Protein AF-0000000080822266 (afdb_homodimer)

Solvent-accessible surface area (backbone atoms only — not comparable to full-atom values): 13599 Å² total; per-residue (Å²): 118,79,36,70,64,74,48,96,72,36,46,72,50,62,41,37,30,44,92,69,36,51,88,72,18,17,71,68,24,26,66,63,83,38,89,89,36,27,21,28,32,40,38,38,41,38,39,35,45,83,50,46,27,35,44,42,33,40,34,42,18,29,39,59,59,18,21,36,49,34,34,37,35,28,31,17,49,83,89,46,70,74,38,84,67,45,75,50,68,53,71,79,34,63,55,79,41,79,40,84,39,70,80,43,75,25,26,32,40,36,41,26,60,30,42,37,65,22,89,72,34,34,29,31,32,29,36,54,44,43,28,17,39,81,50,133,120,80,36,70,64,74,45,94,72,36,45,75,50,64,40,38,30,46,92,69,36,51,89,73,20,17,71,67,24,26,68,63,83,38,90,91,35,27,22,30,32,39,39,37,39,38,38,36,46,84,50,46,25,35,44,42,32,39,32,43,19,29,40,59,60,18,21,36,51,32,34,35,35,29,33,18,48,83,89,47,71,74,37,86,67,45,75,48,68,52,71,80,34,62,54,79,40,78,42,86,40,71,80,46,73,25,25,31,40,36,41,26,59,30,41,38,65,21,89,71,33,34,30,30,31,27,37,55,44,44,28,16,38,81,50,134

Nearest PDB structures (foldseek):
  3ggl-assembly1_A  TM=7.376E-01  e=1.149E-04  Bacteroides thetaiotaomicron
  3f2z-assembly1_A  TM=7.101E-01  e=1.032E-04  Bacteroides fragilis NCTC 9343
  2kd7-assembly1_A  TM=7.177E-01  e=4.878E-04  Bacteroides thetaiotaomicron VPI-5482
  2j1e-assembly1_A  TM=7.940E-01  e=1.033E-03  Clostridium perfringens ATCC 13124
  4a45-assembly1_A  TM=6.435E-01  e=2.184E-04  Clostridium perfringens

Secondary structure (DSSP, 8-state):
--EE---TT-EEEES--GGG-HHHH-GGGGSS--TT--EEE--EEEEEEEEEEEEEEEEEEEBTTB-EEEEEEEEESTTSPPEEEEEE---SSSSEEEEE----EEEEEEEEEEEESSTT--EEEEEEEEEEEE--/--EE---TT-EEEES--GGG-HHHH-GGGGSS--TT--EEE--EEEEEEEEEEEEEEEEEEEBTTB-EEEEEEEEESTTSPPEEEEEE---SSSSEEEEE----EEEEEEEEEEEESSTT--EEEEEEEEEEEE--

Structure (mmCIF, N/CA/C/O backbone):
data_AF-0000000080822266-model_v1
#
loop_
_entity.id
_entity.type
_entity.pdbx_description
1 polymer 'Nuclear receptor 2C2-associated protein isoform X2'
#
loop_
_atom_site.group_PDB
_atom_site.id
_atom_site.type_symbol
_atom_site.label_atom_id
_atom_site.label_alt_id
_atom_site.label_comp_id
_atom_site.label_asym_id
_atom_site.label_entity_id
_atom_site.label_seq_id
_atom_site.pdbx_PDB_ins_code
_atom_site.Cartn_x
_atom_site.Cartn_y
_atom_site.Cartn_z
_atom_site.occupancy
_atom_site.B_iso_or_equiv
_atom_site.auth_seq_id
_atom_site.auth_comp_id
_atom_site.auth_asym_id
_atom_site.auth_atom_id
_atom_site.pdbx_PDB_model_num
ATOM 1 N N . MET A 1 1 ? 0.523 31.484 14.477 1 76.44 1 MET A N 1
ATOM 2 C CA . MET A 1 1 ? 1.719 31.219 13.68 1 76.44 1 MET A CA 1
ATOM 3 C C . MET A 1 1 ? 1.73 29.781 13.172 1 76.44 1 MET A C 1
ATOM 5 O O . MET A 1 1 ? 1.266 28.875 13.859 1 76.44 1 MET A O 1
ATOM 9 N N . THR A 1 2 ? 2.049 29.625 11.867 1 88.81 2 THR A N 1
ATOM 10 C CA . THR A 1 2 ? 2.08 28.297 11.25 1 88.81 2 THR A CA 1
ATOM 11 C C . THR A 1 2 ? 3.182 27.438 11.875 1 88.81 2 THR A C 1
ATOM 13 O O . THR A 1 2 ? 4.332 27.875 11.961 1 88.81 2 THR A O 1
A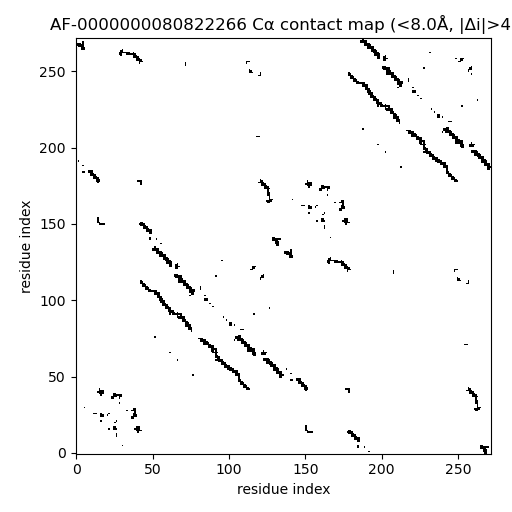TOM 16 N N . HIS A 1 3 ? 2.828 26.438 12.547 1 90.25 3 HIS A N 1
ATOM 17 C CA . HIS A 1 3 ? 3.785 25.516 13.148 1 90.25 3 HIS A CA 1
ATOM 18 C C . HIS A 1 3 ? 3.408 24.062 12.867 1 90.25 3 HIS A C 1
ATOM 20 O O . HIS A 1 3 ? 2.369 23.797 12.258 1 90.25 3 HIS A O 1
ATOM 26 N N . ASN A 1 4 ? 4.355 23.172 13.188 1 94.19 4 ASN A N 1
ATOM 27 C CA . ASN A 1 4 ? 4.062 21.75 13.086 1 94.19 4 ASN A CA 1
ATOM 28 C C . ASN A 1 4 ? 2.949 21.344 14.047 1 94.19 4 ASN A C 1
ATOM 30 O O . ASN A 1 4 ? 3.039 21.578 15.25 1 94.19 4 ASN A O 1
ATOM 34 N N . LEU A 1 5 ? 1.957 20.719 13.539 1 94.19 5 LEU A N 1
ATOM 35 C CA . LEU A 1 5 ? 0.745 20.422 14.297 1 94.19 5 LEU A CA 1
ATOM 36 C C . LEU A 1 5 ? 0.865 19.094 15.023 1 94.19 5 LEU A C 1
ATOM 38 O O . LEU A 1 5 ? 0.092 18.812 15.945 1 94.19 5 LEU A O 1
ATOM 42 N N . VAL A 1 6 ? 1.746 18.219 14.539 1 94.12 6 VAL A N 1
ATOM 43 C CA . VAL A 1 6 ? 1.938 16.953 15.234 1 94.12 6 VAL A CA 1
ATOM 44 C C . VAL A 1 6 ? 2.609 17.188 16.578 1 94.12 6 VAL A C 1
ATOM 46 O O . VAL A 1 6 ? 3.645 17.859 16.656 1 94.12 6 VAL A O 1
ATOM 49 N N . CYS A 1 7 ? 2 16.703 17.609 1 91.75 7 CYS A N 1
ATOM 50 C CA . CYS A 1 7 ? 2.492 16.828 18.984 1 91.75 7 CYS A CA 1
ATOM 51 C C . CYS A 1 7 ? 2.377 15.508 19.719 1 91.75 7 CYS A C 1
ATOM 53 O O . CYS A 1 7 ? 1.843 14.531 19.188 1 91.75 7 CYS A O 1
ATOM 55 N N . PRO A 1 8 ? 2.951 15.414 20.906 1 87.44 8 PRO A N 1
ATOM 56 C CA . PRO A 1 8 ? 2.967 14.141 21.625 1 87.44 8 PRO A CA 1
ATOM 57 C C . PRO A 1 8 ? 1.568 13.562 21.844 1 87.44 8 PRO A C 1
ATOM 59 O O . PRO A 1 8 ? 1.408 12.352 21.984 1 87.44 8 PRO A O 1
ATOM 62 N N . GLN A 1 9 ? 0.461 14.43 21.859 1 91.12 9 GLN A N 1
ATOM 63 C CA . GLN A 1 9 ? -0.904 13.969 22.094 1 91.12 9 GLN A CA 1
ATOM 64 C C . GLN A 1 9 ? -1.579 13.555 20.797 1 91.12 9 GLN A C 1
ATOM 66 O O . GLN A 1 9 ? -2.701 13.039 20.812 1 91.12 9 GLN A O 1
ATOM 71 N N . THR A 1 10 ? -0.878 13.828 19.719 1 94.25 10 THR A N 1
ATOM 72 C CA . THR A 1 10 ? -1.426 13.391 18.438 1 94.25 10 THR A CA 1
ATOM 73 C C . THR A 1 10 ? -1.311 11.875 18.281 1 94.25 10 THR A C 1
ATOM 75 O O . THR A 1 10 ? -0.214 11.32 18.375 1 94.25 10 THR A O 1
ATOM 78 N N . ALA A 1 11 ? -2.445 11.188 18.094 1 94.31 11 ALA A N 1
ATOM 79 C CA . ALA A 1 11 ? -2.416 9.75 17.812 1 94.31 11 ALA A CA 1
ATOM 80 C C . ALA A 1 11 ? -2.094 9.484 16.359 1 94.31 11 ALA A C 1
ATOM 82 O O . ALA A 1 11 ? -2.637 10.141 15.461 1 94.31 11 ALA A O 1
ATOM 83 N N . SER A 1 12 ? -1.15 8.594 16.109 1 94.44 12 SER A N 1
ATOM 84 C CA . SER A 1 12 ? -0.798 8.234 14.734 1 94.44 12 SER A CA 1
ATOM 85 C C . SER A 1 12 ? -0.927 6.73 14.508 1 94.44 12 SER A C 1
ATOM 87 O O . SER A 1 12 ? -0.658 5.934 15.414 1 94.44 12 SER A O 1
ATOM 89 N N . ARG A 1 13 ? -1.418 6.375 13.359 1 92.56 13 ARG A N 1
ATOM 90 C CA . ARG A 1 13 ? -1.482 5 12.875 1 92.56 13 ARG A CA 1
ATOM 91 C C . ARG A 1 13 ? -0.992 4.902 11.438 1 92.56 13 ARG A C 1
ATOM 93 O O . ARG A 1 13 ? -1.029 5.887 10.695 1 92.56 13 ARG A O 1
ATOM 100 N N . VAL A 1 14 ? -0.485 3.729 11.078 1 92.75 14 VAL A N 1
ATOM 101 C CA . VAL A 1 14 ? -0.073 3.504 9.695 1 92.75 14 VAL A CA 1
ATOM 102 C C . VAL A 1 14 ? -0.625 2.168 9.203 1 92.75 14 VAL A C 1
ATOM 104 O O . VAL A 1 14 ? -0.879 1.262 10 1 92.75 14 VAL A O 1
ATOM 107 N N . SER A 1 15 ? -0.779 2.082 7.859 1 88.19 15 SER A N 1
ATOM 108 C CA . SER A 1 15 ? -1.363 0.893 7.25 1 88.19 15 SER A CA 1
ATOM 109 C C . SER A 1 15 ? -0.421 -0.302 7.352 1 88.19 15 SER A C 1
ATOM 111 O O . SER A 1 15 ? -0.868 -1.441 7.492 1 88.19 15 SER A O 1
ATOM 113 N N . SER A 1 16 ? 0.907 -0.072 7.141 1 86.94 16 SER A N 1
ATOM 114 C CA . SER A 1 16 ? 1.886 -1.154 7.125 1 86.94 16 SER A CA 1
ATOM 115 C C . SER A 1 16 ? 3.266 -0.657 7.543 1 86.94 16 SER A C 1
ATOM 117 O O . SER A 1 16 ? 3.52 0.549 7.555 1 86.94 16 SER A O 1
ATOM 119 N N . VAL A 1 17 ? 3.99 -1.581 8 1 89.31 17 VAL A N 1
ATOM 120 C CA . VAL A 1 17 ? 5.402 -1.375 8.305 1 89.31 17 VAL A CA 1
ATOM 121 C C . VAL A 1 17 ? 6.238 -2.479 7.664 1 89.31 17 VAL A C 1
ATOM 123 O O . VAL A 1 17 ? 5.844 -3.648 7.668 1 89.31 17 VAL A O 1
ATOM 126 N N . LEU A 1 18 ? 7.316 -2.033 7.062 1 87.5 18 LEU A N 1
ATOM 127 C CA . LEU A 1 18 ? 8.18 -2.994 6.391 1 87.5 18 LEU A CA 1
ATOM 128 C C . LEU A 1 18 ? 8.492 -4.18 7.301 1 87.5 18 LEU A C 1
ATOM 130 O O . LEU A 1 18 ? 8.953 -3.994 8.43 1 87.5 18 LEU A O 1
ATOM 134 N N . ASN A 1 19 ? 8.188 -5.363 6.73 1 82.31 19 ASN A N 1
ATOM 135 C CA . ASN A 1 19 ? 8.477 -6.621 7.41 1 82.31 19 ASN A CA 1
ATOM 136 C C . ASN A 1 19 ? 7.863 -6.656 8.805 1 82.31 19 ASN A C 1
ATOM 138 O O . ASN A 1 19 ? 8.344 -7.371 9.688 1 82.31 19 ASN A O 1
ATOM 142 N N . ARG A 1 20 ? 6.973 -5.82 9.094 1 82.5 20 ARG A N 1
ATOM 143 C CA . ARG A 1 20 ? 6.34 -5.672 10.398 1 82.5 20 ARG A CA 1
ATOM 144 C C . ARG A 1 20 ? 7.363 -5.301 11.469 1 82.5 20 ARG A C 1
ATOM 146 O O . ARG A 1 20 ? 7.195 -5.637 12.641 1 82.5 20 ARG A O 1
ATOM 153 N N . ASP A 1 21 ? 8.508 -4.773 11.055 1 91.12 21 ASP A N 1
ATOM 154 C CA . ASP A 1 21 ? 9.555 -4.328 11.969 1 91.12 21 ASP A CA 1
ATOM 155 C C . ASP A 1 21 ? 9.281 -2.906 12.453 1 91.12 21 ASP A C 1
ATOM 157 O O . ASP A 1 21 ? 9.938 -1.959 12.008 1 91.12 21 ASP A O 1
ATOM 161 N N . THR A 1 22 ? 8.398 -2.779 13.414 1 91.56 22 THR A N 1
ATOM 162 C CA . THR A 1 22 ? 7.977 -1.487 13.945 1 91.56 22 THR A CA 1
ATOM 163 C C . THR A 1 22 ? 9.148 -0.764 14.602 1 91.56 22 THR A C 1
ATOM 165 O O . THR A 1 22 ? 9.227 0.466 14.562 1 91.56 22 THR A O 1
ATOM 168 N N . ARG A 1 23 ? 10.086 -1.547 15.156 1 92.44 23 ARG A N 1
ATOM 169 C CA . ARG A 1 23 ? 11.227 -0.939 15.836 1 92.44 23 ARG A CA 1
ATOM 170 C C . ARG A 1 23 ? 12.102 -0.164 14.859 1 92.44 23 ARG A C 1
ATOM 172 O O . ARG A 1 23 ? 12.477 0.979 15.125 1 92.44 23 ARG A O 1
ATOM 179 N N . GLN A 1 24 ? 12.359 -0.71 13.68 1 91 24 GLN A N 1
ATOM 180 C CA . GLN A 1 24 ? 13.32 -0.112 12.75 1 91 24 GLN A CA 1
ATOM 181 C C . GLN A 1 24 ? 12.609 0.786 11.734 1 91 24 GLN A C 1
ATOM 183 O O . GLN A 1 24 ? 13.18 1.775 11.273 1 91 24 GLN A O 1
ATOM 188 N N . PHE A 1 25 ? 11.352 0.469 11.438 1 93.06 25 PHE A N 1
ATOM 189 C CA . PHE A 1 25 ? 10.719 1.165 10.328 1 93.06 25 PHE A CA 1
ATOM 190 C C . PHE A 1 25 ? 9.336 1.673 10.727 1 93.06 25 PHE A C 1
ATOM 192 O O . PHE A 1 25 ? 8.477 1.896 9.867 1 93.06 25 PHE A O 1
ATOM 199 N N . GLY A 1 26 ? 9.07 1.866 11.93 1 92.69 26 GLY A N 1
ATOM 200 C CA . GLY A 1 26 ? 7.75 2.189 12.445 1 92.69 26 GLY A CA 1
ATOM 201 C C . GLY A 1 26 ? 7.379 3.648 12.258 1 92.69 26 GLY A C 1
ATOM 202 O O . GLY A 1 26 ? 8.227 4.473 11.906 1 92.69 26 GLY A O 1
ATOM 203 N N . LYS A 1 27 ? 6.141 3.986 12.578 1 91.25 27 LYS A N 1
ATOM 204 C CA . LYS A 1 27 ? 5.531 5.293 12.344 1 91.25 27 LYS A CA 1
ATOM 205 C C . LYS A 1 27 ? 6.195 6.371 13.195 1 91.25 27 LYS A C 1
ATOM 207 O O . LYS A 1 27 ? 6.16 7.555 12.844 1 91.25 27 LYS A O 1
ATOM 212 N N . LYS A 1 28 ? 6.758 5.945 14.312 1 93.38 28 LYS A N 1
ATOM 213 C CA . LYS A 1 28 ? 7.379 6.957 15.164 1 93.38 28 LYS A CA 1
ATOM 214 C C . LYS A 1 28 ? 8.484 7.703 14.414 1 93.38 28 LYS A C 1
ATOM 216 O O . LYS A 1 28 ? 8.758 8.867 14.711 1 93.38 28 LYS A O 1
ATOM 221 N N . HIS A 1 29 ? 9.109 7.07 13.414 1 93.19 29 HIS A N 1
ATOM 222 C CA . HIS A 1 29 ? 10.242 7.637 12.703 1 93.19 29 HIS A CA 1
ATOM 223 C C . HIS A 1 29 ? 9.797 8.703 11.711 1 93.19 29 HIS A C 1
ATOM 225 O O . HIS A 1 29 ? 10.625 9.469 11.203 1 93.19 29 HIS A O 1
ATOM 231 N N . LEU A 1 30 ? 8.484 8.789 11.523 1 92.56 30 LEU A N 1
ATOM 232 C CA . LEU A 1 30 ? 7.93 9.859 10.703 1 92.56 30 LEU A CA 1
ATOM 233 C C . LEU A 1 30 ? 8.109 11.211 11.383 1 92.56 30 LEU A C 1
ATOM 235 O O . LEU A 1 30 ? 8.141 12.25 10.719 1 92.56 30 LEU A O 1
ATOM 239 N N . PHE A 1 31 ? 8.195 11.18 12.703 1 93.44 31 PHE A N 1
ATOM 240 C CA . PHE A 1 31 ? 8.016 12.422 13.438 1 93.44 31 PHE A CA 1
ATOM 241 C C . PHE A 1 31 ? 9.203 12.68 14.359 1 93.44 31 PHE A C 1
ATOM 243 O O . PHE A 1 31 ? 9.188 13.625 15.156 1 93.44 31 PHE A O 1
ATOM 250 N N . ASP A 1 32 ? 10.266 11.906 14.289 1 90.81 32 ASP A N 1
ATOM 251 C CA . ASP A 1 32 ? 11.32 11.977 15.297 1 90.81 32 ASP A CA 1
ATOM 252 C C . ASP A 1 32 ? 12.414 12.961 14.875 1 90.81 32 ASP A C 1
ATOM 254 O O . ASP A 1 32 ? 13.383 13.164 15.609 1 90.81 32 ASP A O 1
ATOM 258 N N . GLN A 1 33 ? 12.289 13.562 13.719 1 86.12 33 GLN A N 1
ATOM 259 C CA . GLN A 1 33 ? 13.188 14.578 13.188 1 86.12 33 GLN A CA 1
ATOM 260 C C . GLN A 1 33 ? 14.602 14.039 13.039 1 86.12 33 GLN A C 1
ATOM 262 O O . GLN A 1 33 ? 15.578 14.781 13.18 1 86.12 33 GLN A O 1
ATOM 267 N N . ARG A 1 34 ? 14.734 12.773 12.938 1 88.31 34 ARG A N 1
ATOM 268 C CA . ARG A 1 34 ? 16.031 12.141 12.719 1 88.31 34 ARG A CA 1
ATOM 269 C C . ARG A 1 34 ? 16.219 11.742 11.258 1 88.31 34 ARG A C 1
ATOM 271 O O . ARG A 1 34 ? 15.305 11.195 10.641 1 88.31 34 ARG A O 1
ATOM 278 N N . GLU A 1 35 ? 17.359 11.977 10.789 1 85.94 35 GLU A N 1
ATOM 279 C CA . GLU A 1 35 ? 17.625 11.758 9.367 1 85.94 35 GLU A CA 1
ATOM 280 C C . GLU A 1 35 ? 17.938 10.289 9.086 1 85.94 35 GLU A C 1
ATOM 282 O O . GLU A 1 35 ? 17.844 9.852 7.938 1 85.94 35 GLU A O 1
ATOM 287 N N . GLU A 1 36 ? 18.281 9.57 10.133 1 88.56 36 GLU A N 1
ATOM 288 C CA . GLU A 1 36 ? 18.766 8.211 9.93 1 88.56 36 GLU A CA 1
ATOM 289 C C . GLU A 1 36 ? 17.656 7.188 10.102 1 88.56 36 GLU A C 1
ATOM 291 O O . GLU A 1 36 ? 17.859 5.988 9.922 1 88.56 36 GLU A O 1
ATOM 296 N N . THR A 1 37 ? 16.484 7.641 10.523 1 91.12 37 THR A N 1
ATOM 297 C CA . THR A 1 37 ? 15.352 6.742 10.711 1 91.12 37 THR A CA 1
ATOM 298 C C . THR A 1 37 ? 14.258 7.031 9.68 1 91.12 37 THR A C 1
ATOM 300 O O . THR A 1 37 ? 14.242 8.102 9.062 1 91.12 37 THR A O 1
ATOM 303 N N . CYS A 1 38 ? 13.477 6.07 9.438 1 94.06 38 CYS A N 1
ATOM 304 C CA . CYS A 1 38 ? 12.43 6.234 8.438 1 94.06 38 CYS A CA 1
ATOM 305 C C . CYS A 1 38 ? 11.25 5.309 8.719 1 94.06 38 CYS A C 1
ATOM 307 O O . CYS A 1 38 ? 11.398 4.309 9.422 1 94.06 38 CYS A O 1
ATOM 309 N N . TRP A 1 39 ? 10.086 5.73 8.25 1 95 39 TRP A N 1
ATOM 310 C CA . TRP A 1 39 ? 8.984 4.797 8.062 1 95 39 TRP A CA 1
ATOM 311 C C . TRP A 1 39 ? 9 4.207 6.656 1 95 39 TRP A C 1
ATOM 313 O O . TRP A 1 39 ? 9.188 4.93 5.676 1 95 39 TRP A O 1
ATOM 323 N N . THR A 1 40 ? 8.906 2.885 6.543 1 89 40 THR A N 1
ATOM 324 C CA . THR A 1 40 ? 8.836 2.199 5.258 1 89 40 THR A CA 1
ATOM 325 C C . THR A 1 40 ? 7.547 1.381 5.152 1 89 40 THR A C 1
ATOM 327 O O . THR A 1 40 ? 7.168 0.688 6.098 1 89 40 THR A O 1
ATOM 330 N N . SER A 1 41 ? 6.793 1.646 3.973 1 87.56 41 SER A N 1
ATOM 331 C CA . SER A 1 41 ? 5.547 0.935 3.711 1 87.56 41 SER A CA 1
ATOM 332 C C . SER A 1 41 ? 5.562 0.282 2.332 1 87.56 41 SER A C 1
ATOM 334 O O . SER A 1 41 ? 6.32 0.699 1.451 1 87.56 41 SER A O 1
ATOM 336 N N . ASP A 1 42 ? 4.766 -0.775 2.209 1 84.19 42 ASP A N 1
ATOM 337 C CA . ASP A 1 42 ? 4.574 -1.489 0.951 1 84.19 42 ASP A CA 1
ATOM 338 C C . ASP A 1 42 ? 3.213 -2.182 0.912 1 84.19 42 ASP A C 1
ATOM 340 O O . ASP A 1 42 ? 2.475 -2.166 1.899 1 84.19 42 ASP A O 1
ATOM 344 N N . GLN A 1 43 ? 2.732 -2.512 -0.266 1 84.5 43 GLN A N 1
ATOM 345 C CA . GLN A 1 43 ? 1.467 -3.209 -0.466 1 84.5 43 GLN A CA 1
ATOM 346 C C . GLN A 1 43 ? 1.646 -4.43 -1.365 1 84.5 43 GLN A C 1
ATOM 348 O O . GLN A 1 43 ? 1.816 -4.293 -2.578 1 84.5 43 GLN A O 1
ATOM 353 N N . TRP A 1 44 ? 1.771 -5.633 -0.759 1 91.31 44 TRP A N 1
ATOM 354 C CA . TRP A 1 44 ? 2.111 -6.816 -1.539 1 91.31 44 TRP A CA 1
ATOM 355 C C . TRP A 1 44 ? 1.509 -8.07 -0.916 1 91.31 44 TRP A C 1
ATOM 357 O O . TRP A 1 44 ? 1.048 -8.047 0.228 1 91.31 44 TRP A O 1
ATOM 367 N N . VAL A 1 45 ? 1.412 -9.125 -1.744 1 93.88 45 VAL A N 1
ATOM 368 C CA . VAL A 1 45 ? 1.186 -10.508 -1.343 1 93.88 45 VAL A CA 1
ATOM 369 C C . VAL A 1 45 ? 2.436 -11.344 -1.622 1 93.88 45 VAL A C 1
ATOM 371 O O . VAL A 1 45 ? 2.994 -11.289 -2.721 1 93.88 45 VAL A O 1
ATOM 374 N N . LEU A 1 46 ? 2.93 -12.094 -0.619 1 94.94 46 LEU A N 1
ATOM 375 C CA . LEU A 1 46 ? 4.062 -12.992 -0.797 1 94.94 46 LEU A CA 1
ATOM 376 C C . LEU A 1 46 ? 3.633 -14.445 -0.641 1 94.94 46 LEU A C 1
ATOM 378 O O . LEU A 1 46 ? 2.906 -14.789 0.296 1 94.94 46 LEU A O 1
ATOM 382 N N . LEU A 1 47 ? 3.998 -15.25 -1.598 1 95.62 47 LEU A N 1
ATOM 383 C CA . LEU A 1 47 ? 3.734 -16.688 -1.574 1 95.62 47 LEU A CA 1
ATOM 384 C C . LEU A 1 47 ? 5.035 -17.484 -1.596 1 95.62 47 LEU A C 1
ATOM 386 O O . LEU A 1 47 ? 5.953 -17.156 -2.354 1 95.62 47 LEU A O 1
ATOM 390 N N . GLU A 1 48 ? 5.164 -18.406 -0.732 1 96.12 48 GLU A N 1
ATOM 391 C CA . GLU A 1 48 ? 6.254 -19.391 -0.741 1 96.12 48 GLU A CA 1
ATOM 392 C C . GLU A 1 48 ? 5.723 -20.797 -0.96 1 96.12 48 GLU A C 1
ATOM 394 O O . GLU A 1 48 ? 5.094 -21.375 -0.072 1 96.12 48 GLU A O 1
ATOM 399 N N . PHE A 1 49 ? 6.02 -21.312 -2.119 1 95.75 49 PHE A N 1
ATOM 400 C CA . PHE A 1 49 ? 5.559 -22.656 -2.465 1 95.75 49 PHE A CA 1
ATOM 401 C C . PHE A 1 49 ? 6.453 -23.719 -1.834 1 95.75 49 PHE A C 1
ATOM 403 O O . PHE A 1 49 ? 7.652 -23.484 -1.648 1 95.75 49 PHE A O 1
ATOM 410 N N . PRO A 1 50 ? 5.883 -24.859 -1.468 1 94.38 50 PRO A N 1
ATOM 411 C CA . PRO A 1 50 ? 6.691 -25.906 -0.827 1 94.38 50 PRO A CA 1
ATOM 412 C C . PRO A 1 50 ? 7.684 -26.562 -1.789 1 94.38 50 PRO A C 1
ATOM 414 O O . PRO A 1 50 ? 8.562 -27.312 -1.359 1 94.38 50 PRO A O 1
ATOM 417 N N . GLN A 1 51 ? 7.551 -26.328 -3.145 1 94.44 51 GLN A N 1
ATOM 418 C CA . GLN A 1 51 ? 8.453 -26.797 -4.191 1 94.44 51 GLN A CA 1
ATOM 419 C C . 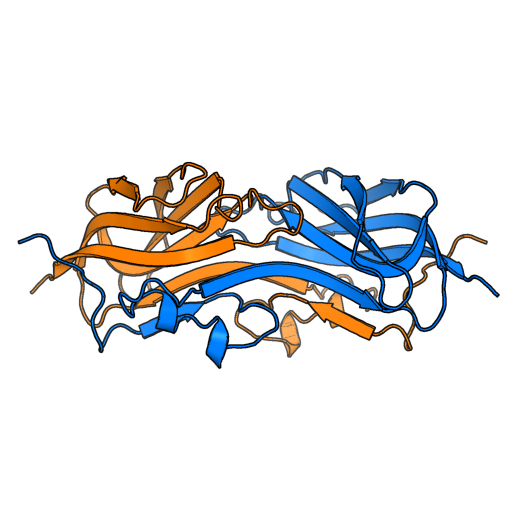GLN A 1 51 ? 8.531 -25.797 -5.336 1 94.44 51 GLN A C 1
ATOM 421 O O . GLN A 1 51 ? 7.723 -24.859 -5.41 1 94.44 51 GLN A O 1
ATOM 426 N N . ARG A 1 52 ? 9.516 -26.031 -6.168 1 96.06 52 ARG A N 1
ATOM 427 C CA . ARG A 1 52 ? 9.609 -25.203 -7.359 1 96.06 52 ARG A CA 1
ATOM 428 C C . ARG A 1 52 ? 8.398 -25.406 -8.266 1 96.06 52 ARG A C 1
ATOM 430 O O . ARG A 1 52 ? 7.922 -26.531 -8.422 1 96.06 52 ARG A O 1
ATOM 437 N N . VAL A 1 53 ? 7.941 -24.344 -8.852 1 96.94 53 VAL A N 1
ATOM 438 C CA . VAL A 1 53 ? 6.801 -24.391 -9.766 1 96.94 53 VAL A CA 1
ATOM 439 C C . VAL A 1 53 ? 7.129 -23.609 -11.039 1 96.94 53 VAL A C 1
ATOM 441 O O . VAL A 1 53 ? 8.047 -22.781 -11.055 1 96.94 53 VAL A O 1
ATOM 444 N N . ARG A 1 54 ? 6.453 -23.906 -12.031 1 97.25 54 ARG A N 1
ATOM 445 C CA . ARG A 1 54 ? 6.5 -23.156 -13.273 1 97.25 54 ARG A CA 1
ATOM 446 C C . ARG A 1 54 ? 5.191 -22.406 -13.516 1 97.25 54 ARG A C 1
ATOM 448 O O . ARG A 1 54 ? 4.133 -23.016 -13.641 1 97.25 54 ARG A O 1
ATOM 455 N N . LEU A 1 55 ? 5.27 -21.109 -13.594 1 96.69 55 LEU A N 1
ATOM 456 C CA . LEU A 1 55 ? 4.094 -20.25 -13.688 1 96.69 55 LEU A CA 1
ATOM 457 C C . LEU A 1 55 ? 3.506 -20.266 -15.094 1 96.69 55 LEU A C 1
ATOM 459 O O . LEU A 1 55 ? 4.238 -20.391 -16.078 1 96.69 55 LEU A O 1
ATOM 463 N N . SER A 1 56 ? 2.191 -20.094 -15.164 1 96.12 56 SER A N 1
ATOM 464 C CA . SER A 1 56 ? 1.504 -19.938 -16.438 1 96.12 56 SER A CA 1
ATOM 465 C C . SER A 1 56 ? 0.695 -18.656 -16.484 1 96.12 56 SER A C 1
ATOM 467 O O . SER A 1 56 ? 0.813 -17.875 -17.438 1 96.12 56 SER A O 1
ATOM 469 N N . CYS A 1 57 ? -0.169 -18.469 -15.531 1 95.88 57 CYS A N 1
ATOM 470 C CA . CYS A 1 57 ? -0.952 -17.234 -15.484 1 95.88 57 CYS A CA 1
ATOM 471 C C . CYS A 1 57 ? -1.385 -16.922 -14.055 1 95.88 57 CYS A C 1
ATOM 473 O O . CYS A 1 57 ? -1.263 -17.766 -13.164 1 95.88 57 CYS A O 1
ATOM 475 N N . LEU A 1 58 ? -1.807 -15.656 -13.875 1 96.56 58 LEU A N 1
ATOM 476 C CA . LEU A 1 58 ? -2.367 -15.133 -12.633 1 96.56 58 LEU A CA 1
ATOM 477 C C . LEU A 1 58 ? -3.842 -14.789 -12.805 1 96.56 58 LEU A C 1
ATOM 479 O O . LEU A 1 58 ? -4.23 -14.195 -13.812 1 96.56 58 LEU A O 1
ATOM 483 N N . GLN A 1 59 ? -4.609 -15.172 -11.836 1 96.12 59 GLN A N 1
ATOM 484 C CA . GLN A 1 59 ? -6.012 -14.773 -11.852 1 96.12 59 GLN A CA 1
ATOM 485 C C . GLN A 1 59 ? -6.359 -13.953 -10.609 1 96.12 59 GLN A C 1
ATOM 487 O O . GLN A 1 59 ? -6.027 -14.352 -9.484 1 96.12 59 GLN A O 1
ATOM 492 N N . LEU A 1 60 ? -7.016 -12.844 -10.828 1 96.31 60 LEU A N 1
ATOM 493 C CA . LEU A 1 60 ? -7.406 -11.945 -9.75 1 96.31 60 LEU A CA 1
ATOM 494 C C . LEU A 1 60 ? -8.844 -11.461 -9.945 1 96.31 60 LEU A C 1
ATOM 496 O O . LEU A 1 60 ? -9.25 -11.156 -11.062 1 96.31 60 LEU A O 1
ATOM 500 N N . GLN A 1 61 ? -9.547 -11.445 -8.883 1 96.31 61 GLN A N 1
ATOM 501 C CA . GLN A 1 61 ? -10.859 -10.797 -8.852 1 96.31 61 GLN A CA 1
ATOM 502 C C . GLN A 1 61 ? -10.898 -9.688 -7.809 1 96.31 61 GLN A C 1
ATOM 504 O O . GLN A 1 61 ? -10.727 -9.938 -6.613 1 96.31 61 GLN A O 1
ATOM 509 N N . PHE A 1 62 ? -11.141 -8.484 -8.312 1 96.38 62 PHE A N 1
ATOM 510 C CA . PHE A 1 62 ? -11.258 -7.32 -7.445 1 96.38 62 PHE A CA 1
ATOM 511 C C . PHE A 1 62 ? -12.727 -6.961 -7.219 1 96.38 62 PHE A C 1
ATOM 513 O O . PHE A 1 62 ? -13.609 -7.508 -7.875 1 96.38 62 PHE A O 1
ATOM 520 N N . GLN A 1 63 ? -12.945 -6.18 -6.156 1 94.62 63 GLN A N 1
ATOM 521 C CA . GLN A 1 63 ? -14.195 -5.43 -6.098 1 94.62 63 GLN A CA 1
ATOM 522 C C . GLN A 1 63 ? -14.156 -4.219 -7.031 1 94.62 63 GLN A C 1
ATOM 524 O O . GLN A 1 63 ? -13.172 -3.469 -7.043 1 94.62 63 GLN A O 1
ATOM 529 N N . GLY A 1 64 ? -15.242 -4.074 -7.797 1 95.12 64 GLY A N 1
ATOM 530 C CA . GLY A 1 64 ? -15.312 -2.883 -8.625 1 95.12 64 GLY A CA 1
ATOM 531 C C . GLY A 1 64 ? -15.102 -1.599 -7.848 1 95.12 64 GLY A C 1
ATOM 532 O O . GLY A 1 64 ? -15.68 -1.422 -6.77 1 95.12 64 GLY A O 1
ATOM 533 N N . GLY A 1 65 ? -14.25 -0.706 -8.438 1 95.06 65 GLY A N 1
ATOM 534 C CA . GLY A 1 65 ? -13.945 0.551 -7.77 1 95.06 65 GLY A CA 1
ATOM 535 C C . GLY A 1 65 ? -12.844 0.429 -6.734 1 95.06 65 GLY A C 1
ATOM 536 O O . GLY A 1 65 ? -12.359 1.436 -6.215 1 95.06 65 GLY A O 1
ATOM 537 N N . PHE A 1 66 ? -12.438 -0.791 -6.406 1 95.12 66 PHE A N 1
ATOM 538 C CA . PHE A 1 66 ? -11.398 -1.046 -5.414 1 95.12 66 PHE A CA 1
ATOM 539 C C . PHE A 1 66 ? -10.328 -1.974 -5.977 1 95.12 66 PHE A C 1
ATOM 541 O O . PHE A 1 66 ? -9.945 -2.947 -5.328 1 95.12 66 PHE A O 1
ATOM 548 N N . CYS A 1 67 ? -9.852 -1.681 -7.152 1 94.44 67 CYS A N 1
ATOM 549 C CA . CYS A 1 67 ? -8.844 -2.486 -7.832 1 94.44 67 CYS A CA 1
ATOM 550 C C . CYS A 1 67 ? -7.504 -1.755 -7.891 1 94.44 67 CYS A C 1
ATOM 552 O O . CYS A 1 67 ? -7.426 -0.574 -7.547 1 94.44 67 CYS A O 1
ATOM 554 N N . SER A 1 68 ? -6.457 -2.494 -8.133 1 94.38 68 SER A N 1
ATOM 555 C CA . SER A 1 68 ? -5.188 -1.888 -8.516 1 94.38 68 SER A CA 1
ATOM 556 C C . SER A 1 68 ? -5.098 -1.687 -10.023 1 94.38 68 SER A C 1
ATOM 558 O O . SER A 1 68 ? -5.547 -2.535 -10.797 1 94.38 68 SER A O 1
ATOM 560 N N . ARG A 1 69 ? -4.613 -0.558 -10.414 1 93.94 69 ARG A N 1
ATOM 561 C CA . ARG A 1 69 ? -4.492 -0.296 -11.844 1 93.94 69 ARG A CA 1
ATOM 562 C C . ARG A 1 69 ? -3.215 -0.915 -12.406 1 93.94 69 ARG A C 1
ATOM 564 O O . ARG A 1 69 ? -3.08 -1.073 -13.617 1 93.94 69 ARG A O 1
ATOM 571 N N . ARG A 1 70 ? -2.303 -1.22 -11.586 1 94.88 70 ARG A N 1
ATOM 572 C CA . ARG A 1 70 ? -1.065 -1.878 -11.984 1 94.88 70 ARG A CA 1
ATOM 573 C C . ARG A 1 70 ? -0.636 -2.918 -10.961 1 94.88 70 ARG A C 1
ATOM 575 O O . ARG A 1 70 ? -0.726 -2.68 -9.75 1 94.88 70 ARG A O 1
ATOM 582 N N . GLY A 1 71 ? -0.23 -4.008 -11.438 1 95.62 71 GLY A N 1
ATOM 583 C CA . GLY A 1 71 ? 0.41 -5.031 -10.625 1 95.62 71 GLY A CA 1
ATOM 584 C C . GLY A 1 71 ? 1.778 -5.434 -11.141 1 95.62 71 GLY A C 1
ATOM 585 O O . GLY A 1 71 ? 2.043 -5.352 -12.344 1 95.62 71 GLY A O 1
ATOM 586 N N . ARG A 1 72 ? 2.643 -5.781 -10.234 1 96.38 72 ARG A N 1
ATOM 587 C CA . ARG A 1 72 ? 3.969 -6.289 -10.57 1 96.38 72 ARG A CA 1
ATOM 588 C C . ARG A 1 72 ? 4.219 -7.648 -9.922 1 96.38 72 ARG A C 1
ATOM 590 O O . ARG A 1 72 ? 3.854 -7.863 -8.766 1 96.38 72 ARG A O 1
ATOM 597 N N . LEU A 1 73 ? 4.754 -8.539 -10.742 1 97.06 73 LEU A N 1
ATOM 598 C CA . LEU A 1 73 ? 5.059 -9.891 -10.273 1 97.06 73 LEU A CA 1
ATOM 599 C C . LEU A 1 73 ? 6.566 -10.117 -10.219 1 97.06 73 LEU A C 1
ATOM 601 O O . LEU A 1 73 ? 7.273 -9.852 -11.195 1 97.06 73 LEU A O 1
ATOM 605 N N . HIS A 1 74 ? 7.004 -10.438 -9.055 1 97.06 74 HIS A N 1
ATOM 606 C CA . HIS A 1 74 ? 8.398 -10.812 -8.852 1 97.06 74 HIS A CA 1
ATOM 607 C C . HIS A 1 74 ? 8.523 -12.242 -8.336 1 97.06 74 HIS A C 1
ATOM 609 O O . HIS A 1 74 ? 7.625 -12.734 -7.652 1 97.06 74 HIS A O 1
ATOM 615 N N . GLY A 1 75 ? 9.617 -12.906 -8.758 1 97.44 75 GLY A N 1
ATOM 616 C CA . GLY A 1 75 ? 9.844 -14.281 -8.328 1 97.44 75 GLY A CA 1
ATOM 617 C C . GLY A 1 75 ? 11.305 -14.594 -8.07 1 97.44 75 GLY A C 1
ATOM 618 O O . GLY A 1 75 ? 12.188 -13.852 -8.5 1 97.44 75 GLY A O 1
ATOM 619 N N . ALA A 1 76 ? 11.508 -15.633 -7.301 1 96.75 76 ALA A N 1
ATOM 620 C CA . ALA A 1 76 ? 12.859 -16.078 -6.988 1 96.75 76 ALA A CA 1
ATOM 621 C C . ALA A 1 76 ? 12.906 -17.578 -6.707 1 96.75 76 ALA A C 1
ATOM 623 O O . ALA A 1 76 ? 11.859 -18.203 -6.492 1 96.75 76 ALA A O 1
ATOM 624 N N . GLN A 1 77 ? 14.078 -18.047 -6.781 1 95.06 77 GLN A N 1
ATOM 625 C CA . GLN A 1 77 ? 14.359 -19.422 -6.355 1 95.06 77 GLN A CA 1
ATOM 626 C C . GLN A 1 77 ? 15.227 -19.438 -5.098 1 95.06 77 GLN A C 1
ATOM 628 O O . GLN A 1 77 ? 16.266 -18.781 -5.039 1 95.06 77 GLN A O 1
ATOM 633 N N . GLY A 1 78 ? 14.805 -20.156 -4.188 1 91.62 78 GLY A N 1
ATOM 634 C CA . GLY A 1 78 ? 15.578 -20.281 -2.965 1 91.62 78 GLY A CA 1
ATOM 635 C C . GLY A 1 78 ? 15.883 -18.953 -2.309 1 91.62 78 GLY A C 1
ATOM 636 O O . GLY A 1 78 ? 14.977 -18.156 -2.059 1 91.62 78 GLY A O 1
ATOM 637 N N . SER A 1 79 ? 17.156 -18.719 -2.092 1 90.44 79 SER A N 1
ATOM 638 C CA . SER A 1 79 ? 17.578 -17.531 -1.357 1 90.44 79 SER A CA 1
ATOM 639 C C . SER A 1 79 ? 17.953 -16.406 -2.307 1 90.44 79 SER A C 1
ATOM 641 O O . SER A 1 79 ? 18.453 -15.359 -1.873 1 90.44 79 SER A O 1
ATOM 643 N N . GLU A 1 80 ? 17.656 -16.625 -3.576 1 93.81 80 GLU A N 1
ATOM 644 C CA . GLU A 1 80 ? 17.969 -15.594 -4.551 1 93.81 80 GLU A CA 1
ATOM 645 C C . GLU A 1 80 ? 17.094 -14.359 -4.344 1 93.81 80 GLU A C 1
ATOM 647 O O . GLU A 1 80 ? 15.984 -14.469 -3.812 1 93.81 80 GLU A O 1
ATOM 652 N N . PRO A 1 81 ? 17.625 -13.258 -4.727 1 93.62 81 PRO A N 1
ATOM 653 C CA . PRO A 1 81 ? 16.781 -12.07 -4.656 1 93.62 81 PRO A CA 1
ATOM 654 C C . PRO A 1 81 ? 15.602 -12.133 -5.629 1 93.62 81 PRO A C 1
ATOM 656 O O . PRO A 1 81 ? 15.695 -12.758 -6.688 1 93.62 81 PRO A O 1
ATOM 659 N N . LEU A 1 82 ? 14.508 -11.555 -5.227 1 94.81 82 LEU A N 1
ATOM 660 C CA . LEU A 1 82 ? 13.352 -11.445 -6.113 1 94.81 82 LEU A CA 1
ATOM 661 C C . LEU A 1 82 ? 13.711 -10.688 -7.387 1 94.81 82 LEU A C 1
ATOM 663 O O . LEU A 1 82 ? 14.406 -9.664 -7.328 1 94.81 82 LEU A O 1
ATOM 667 N N . ALA A 1 83 ? 13.328 -11.281 -8.5 1 95.88 83 ALA A N 1
ATOM 668 C CA . ALA A 1 83 ? 13.531 -10.633 -9.797 1 95.88 83 ALA A CA 1
ATOM 669 C C . ALA A 1 83 ? 12.195 -10.414 -10.508 1 95.88 83 ALA A C 1
ATOM 671 O O . ALA A 1 83 ? 11.25 -11.18 -10.312 1 95.88 83 ALA A O 1
ATOM 672 N N . GLY A 1 84 ? 12.188 -9.391 -11.359 1 96.19 84 GLY A N 1
ATOM 673 C CA . GLY A 1 84 ? 10.969 -9.078 -12.086 1 96.19 84 GLY A CA 1
ATOM 674 C C . GLY A 1 84 ? 10.562 -10.164 -13.07 1 96.19 84 GLY A C 1
ATOM 675 O O . GLY A 1 84 ? 11.406 -10.703 -13.789 1 96.19 84 GLY A O 1
ATOM 676 N N . ILE A 1 85 ? 9.281 -10.469 -13.047 1 97.06 85 ILE A N 1
ATOM 677 C CA . ILE A 1 85 ? 8.766 -11.453 -13.992 1 97.06 85 ILE A CA 1
ATOM 678 C C . ILE A 1 85 ? 7.855 -10.766 -15.008 1 97.06 85 ILE A C 1
ATOM 680 O O . ILE A 1 85 ? 8.023 -10.945 -16.219 1 97.06 85 ILE A O 1
ATOM 684 N N . ALA A 1 86 ? 6.863 -10.008 -14.477 1 96.69 86 ALA A N 1
ATOM 685 C CA . ALA A 1 86 ? 5.902 -9.383 -15.375 1 96.69 86 ALA A CA 1
ATOM 686 C C . ALA A 1 86 ? 5.152 -8.25 -14.68 1 96.69 86 ALA A C 1
ATOM 688 O O . ALA A 1 86 ? 4.953 -8.289 -13.461 1 96.69 86 ALA A O 1
ATOM 689 N N . ASP A 1 87 ? 4.773 -7.23 -15.453 1 96.31 87 ASP A N 1
ATOM 690 C CA . ASP A 1 87 ? 3.764 -6.262 -15.039 1 96.31 87 ASP A CA 1
ATOM 691 C C . ASP A 1 87 ? 2.4 -6.602 -15.633 1 96.31 87 ASP A C 1
ATOM 693 O O . ASP A 1 87 ? 2.316 -7.215 -16.703 1 96.31 87 ASP A O 1
ATOM 697 N N . PHE A 1 88 ? 1.367 -6.301 -14.969 1 97.12 88 PHE A N 1
ATOM 698 C CA . PHE A 1 88 ? 0.026 -6.5 -15.508 1 97.12 88 PHE A CA 1
ATOM 699 C C . PHE A 1 88 ? -0.89 -5.344 -15.117 1 97.12 88 PHE A C 1
ATOM 701 O O . PHE A 1 88 ? -0.586 -4.59 -14.188 1 97.12 88 PHE A O 1
ATOM 708 N N . TYR A 1 89 ? -2.016 -5.199 -15.797 1 97.69 89 TYR A N 1
ATOM 709 C CA . TYR A 1 89 ? -2.871 -4.023 -15.672 1 97.69 89 TYR A CA 1
ATOM 710 C C . TYR A 1 89 ? -4.336 -4.426 -15.57 1 97.69 89 TYR A C 1
ATOM 712 O O . TYR A 1 89 ? -5.027 -4.539 -16.594 1 97.69 89 TYR A O 1
ATOM 720 N N . PRO A 1 90 ? -4.805 -4.582 -14.344 1 96.31 90 PRO A N 1
ATOM 721 C CA . PRO A 1 90 ? -6.199 -4.988 -14.133 1 96.31 90 PRO A CA 1
ATOM 722 C C . PRO A 1 90 ? -7.195 -3.922 -14.578 1 96.31 90 PRO A C 1
ATOM 724 O O . PRO A 1 90 ? -6.914 -2.725 -14.477 1 96.31 90 PRO A O 1
ATOM 727 N N . GLU A 1 91 ? -8.305 -4.395 -15.055 1 96.44 91 GLU A N 1
ATOM 728 C CA . GLU A 1 91 ? -9.453 -3.525 -15.289 1 96.44 91 GLU A CA 1
ATOM 729 C C . GLU A 1 91 ? -10.258 -3.311 -14.016 1 96.44 91 GLU A C 1
ATOM 731 O O . GLU A 1 91 ? -10.312 -4.188 -13.148 1 96.44 91 GLU A O 1
ATOM 736 N N . ASP A 1 92 ? -10.812 -2.168 -14.016 1 96 92 ASP A N 1
ATOM 737 C CA . ASP A 1 92 ? -11.68 -1.898 -12.867 1 96 92 ASP A CA 1
ATOM 738 C C . ASP A 1 92 ? -13.031 -2.584 -13.031 1 96 92 ASP A C 1
ATOM 740 O O . ASP A 1 92 ? -13.938 -2.043 -13.672 1 96 92 ASP A O 1
ATOM 744 N N . GLY A 1 93 ? -13.18 -3.662 -12.461 1 93.44 93 GLY A N 1
ATOM 745 C CA . GLY A 1 93 ? -14.391 -4.469 -12.523 1 93.44 93 GLY A CA 1
ATOM 746 C C . GLY A 1 93 ? -14.406 -5.602 -11.516 1 93.44 93 GLY A C 1
ATOM 747 O O . GLY A 1 93 ? -13.445 -5.785 -10.766 1 93.44 93 GLY A O 1
ATOM 748 N N . ASN A 1 94 ? -15.469 -6.316 -11.492 1 94.62 94 ASN A N 1
ATOM 749 C CA . ASN A 1 94 ? -15.664 -7.363 -10.492 1 94.62 94 ASN A CA 1
ATOM 750 C C . ASN A 1 94 ? -15.539 -8.75 -11.109 1 94.62 94 ASN A C 1
ATOM 752 O O . ASN A 1 94 ? -15.938 -9.75 -10.5 1 94.62 94 ASN A O 1
ATOM 756 N N . SER A 1 95 ? -15.062 -8.844 -12.328 1 95.5 95 SER A N 1
ATOM 757 C CA . SER A 1 95 ? -14.883 -10.141 -12.977 1 95.5 95 SER A CA 1
ATOM 758 C C . SER A 1 95 ? -13.531 -10.75 -12.609 1 95.5 95 SER A C 1
ATOM 760 O O . SER A 1 95 ? -12.578 -10.031 -12.305 1 95.5 95 SER A O 1
ATOM 762 N N . LEU A 1 96 ? -13.594 -12.047 -12.609 1 96.12 96 LEU A N 1
ATOM 763 C CA . LEU A 1 96 ? -12.312 -12.734 -12.516 1 96.12 96 LEU A CA 1
ATOM 764 C C . LEU A 1 96 ? -11.453 -12.461 -13.75 1 96.12 96 LEU A C 1
ATOM 766 O O . LEU A 1 96 ? -11.883 -12.727 -14.875 1 96.12 96 LEU A O 1
ATOM 770 N N . GLN A 1 97 ? -10.32 -11.883 -13.594 1 97.56 97 GLN A N 1
ATOM 771 C CA . GLN A 1 97 ? -9.414 -11.539 -14.688 1 97.56 97 GLN A CA 1
ATOM 772 C C . GLN A 1 97 ? -8.211 -12.477 -14.719 1 97.56 97 GLN A C 1
ATOM 774 O O . GLN A 1 97 ? -7.695 -12.867 -13.672 1 97.56 97 GLN A O 1
ATOM 779 N N . THR A 1 98 ? -7.781 -12.781 -15.906 1 97.44 98 THR A N 1
ATOM 780 C CA . THR A 1 98 ? -6.629 -13.664 -16.094 1 97.44 98 THR A CA 1
ATOM 781 C C . THR A 1 98 ? -5.484 -12.914 -16.766 1 97.44 98 THR A C 1
ATOM 783 O O . THR A 1 98 ? -5.688 -12.234 -17.781 1 97.44 98 THR A O 1
ATOM 786 N N . PHE A 1 99 ? -4.301 -13.039 -16.25 1 97.44 99 PHE A N 1
ATOM 787 C CA . PHE A 1 99 ? -3.115 -12.375 -16.781 1 97.44 99 PHE A CA 1
ATOM 788 C C . PHE A 1 99 ? -2.041 -13.398 -17.141 1 97.44 99 PHE A C 1
ATOM 790 O O . PHE A 1 99 ? -1.531 -14.102 -16.266 1 97.44 99 PHE A O 1
ATOM 797 N N . PRO A 1 100 ? -1.699 -13.43 -18.422 1 96.81 100 PRO A N 1
ATOM 798 C CA . PRO A 1 100 ? -0.605 -14.336 -18.781 1 96.81 100 PRO A CA 1
ATOM 799 C C . PRO A 1 100 ? 0.721 -13.945 -18.141 1 96.81 100 PRO A C 1
ATOM 801 O O . PRO A 1 100 ? 1.021 -12.758 -18 1 96.81 100 PRO A O 1
ATOM 804 N N . VAL A 1 101 ? 1.413 -14.922 -17.672 1 96 101 VAL A N 1
ATOM 805 C CA . VAL A 1 101 ? 2.736 -14.734 -17.094 1 96 101 VAL A CA 1
ATOM 806 C C . VAL A 1 101 ? 3.773 -15.516 -17.891 1 96 101 VAL A C 1
ATOM 808 O O . VAL A 1 101 ? 3.572 -16.688 -18.219 1 96 101 VAL A O 1
ATOM 811 N N . PRO A 1 102 ? 4.891 -14.82 -18.312 1 95.94 102 PRO A N 1
ATOM 812 C CA . PRO A 1 102 ? 5.949 -15.594 -18.953 1 95.94 102 PRO A CA 1
ATOM 813 C C . PRO A 1 102 ? 6.422 -16.766 -18.109 1 95.94 102 PRO A C 1
ATOM 815 O O . PRO A 1 102 ? 6.43 -16.688 -16.875 1 95.94 102 PRO A O 1
ATOM 818 N N . PRO A 1 103 ? 6.758 -17.781 -18.828 1 92.69 103 PRO A N 1
ATOM 819 C CA . PRO A 1 103 ? 7.23 -18.938 -18.062 1 92.69 103 PRO A CA 1
ATOM 820 C C . PRO A 1 103 ? 8.414 -18.594 -17.156 1 92.69 103 PRO A C 1
ATOM 822 O O . PRO A 1 103 ? 9.375 -17.953 -17.609 1 92.69 103 PRO A O 1
ATOM 825 N N . ALA A 1 104 ? 8.312 -18.844 -15.93 1 95.88 104 ALA A N 1
ATOM 826 C CA . ALA A 1 104 ? 9.328 -18.641 -14.898 1 95.88 104 ALA A CA 1
ATOM 827 C C . ALA A 1 104 ? 9.258 -19.734 -13.836 1 95.88 104 ALA A C 1
ATOM 829 O O . ALA A 1 104 ? 8.172 -20.141 -13.43 1 95.88 104 ALA A O 1
ATOM 830 N N . GLU A 1 105 ? 10.406 -20.203 -13.508 1 96.81 105 GLU A N 1
ATOM 831 C CA . GLU A 1 105 ? 10.469 -21.188 -12.422 1 96.81 105 GLU A CA 1
ATOM 832 C C . GLU A 1 105 ? 10.828 -20.516 -11.102 1 96.81 105 GLU A C 1
ATOM 834 O O . GLU A 1 105 ? 11.883 -19.875 -10.984 1 96.81 105 GLU A O 1
ATOM 839 N N . VAL A 1 106 ? 9.891 -20.688 -10.148 1 97.44 106 VAL A N 1
ATOM 840 C CA . VAL A 1 106 ? 10.094 -20 -8.883 1 97.44 106 VAL A CA 1
ATOM 841 C C . VAL A 1 106 ? 9.602 -20.859 -7.727 1 97.44 106 VAL A C 1
ATOM 843 O O . VAL A 1 106 ? 8.836 -21.812 -7.934 1 97.44 106 VAL A O 1
ATOM 846 N N . ASP A 1 107 ? 10.117 -20.609 -6.504 1 97.12 107 ASP A N 1
ATOM 847 C CA . ASP A 1 107 ? 9.469 -21.141 -5.309 1 97.12 107 ASP A CA 1
ATOM 848 C C . ASP A 1 107 ? 8.977 -20.016 -4.402 1 97.12 107 ASP A C 1
ATOM 850 O O . ASP A 1 107 ? 8.289 -20.266 -3.412 1 97.12 107 ASP A O 1
ATOM 854 N N . ARG A 1 108 ? 9.352 -18.828 -4.684 1 97 108 ARG A N 1
ATOM 855 C CA . ARG A 1 108 ? 8.828 -17.625 -4.035 1 97 108 ARG A CA 1
ATOM 856 C C . ARG A 1 108 ? 8.25 -16.656 -5.062 1 97 108 ARG A C 1
ATOM 858 O O . ARG A 1 108 ? 8.828 -16.453 -6.129 1 97 108 ARG A O 1
ATOM 865 N N . LEU A 1 109 ? 7.055 -16.156 -4.746 1 96.44 109 LEU A N 1
ATOM 866 C CA . LEU A 1 109 ? 6.352 -15.234 -5.637 1 96.44 109 LEU A CA 1
ATOM 867 C C . LEU A 1 109 ? 5.801 -14.047 -4.863 1 96.44 109 LEU A C 1
ATOM 869 O O . LEU A 1 109 ? 5.176 -14.211 -3.814 1 96.44 109 LEU A O 1
ATOM 873 N N . ARG A 1 110 ? 6.117 -12.828 -5.34 1 95.94 110 ARG A N 1
ATOM 874 C CA . ARG A 1 110 ? 5.586 -11.617 -4.73 1 95.94 110 ARG A CA 1
ATOM 875 C C . ARG A 1 110 ? 4.746 -10.82 -5.727 1 95.94 110 ARG A C 1
ATOM 877 O O . ARG A 1 110 ? 5.207 -10.523 -6.828 1 95.94 110 ARG A O 1
ATOM 884 N N . LEU A 1 111 ? 3.523 -10.547 -5.32 1 96.19 111 LEU A N 1
ATOM 885 C CA . LEU A 1 111 ? 2.615 -9.695 -6.082 1 96.19 111 LEU A CA 1
ATOM 886 C C . LEU A 1 111 ? 2.479 -8.328 -5.426 1 96.19 111 LEU A C 1
ATOM 888 O O . LEU A 1 111 ? 2.047 -8.227 -4.277 1 96.19 111 LEU A O 1
ATOM 892 N N . THR A 1 112 ? 2.885 -7.27 -6.105 1 94.62 112 THR A N 1
ATOM 893 C CA . THR A 1 112 ? 2.703 -5.902 -5.633 1 94.62 112 THR A CA 1
ATOM 894 C C . THR A 1 112 ? 1.543 -5.227 -6.359 1 94.62 112 THR A C 1
ATOM 896 O O . THR A 1 112 ? 1.437 -5.312 -7.586 1 94.62 112 THR A O 1
ATOM 899 N N . LEU A 1 113 ? 0.633 -4.648 -5.625 1 92.88 113 LEU A N 1
ATOM 900 C CA . LEU A 1 113 ? -0.521 -3.945 -6.176 1 92.88 113 LEU A CA 1
ATOM 901 C C . LEU A 1 113 ? -0.365 -2.438 -6.012 1 92.88 113 LEU A C 1
ATOM 903 O O . LEU A 1 113 ? -0.181 -1.945 -4.898 1 92.88 113 LEU A O 1
ATOM 907 N N . GLU A 1 114 ? -0.475 -1.759 -7.191 1 90.44 114 GLU A N 1
ATOM 908 C CA . GLU A 1 114 ? -0.162 -0.333 -7.199 1 90.44 114 GLU A CA 1
ATOM 909 C C . GLU A 1 114 ? -1.305 0.481 -7.801 1 90.44 114 GLU A C 1
ATOM 911 O O . GLU A 1 114 ? -2.062 -0.022 -8.633 1 90.44 114 GLU A O 1
ATOM 916 N N . ASP A 1 115 ? -1.354 1.732 -7.336 1 90.25 115 ASP A N 1
ATOM 917 C CA . ASP A 1 115 ? -2.25 2.717 -7.938 1 90.25 115 ASP A CA 1
ATOM 918 C C . ASP A 1 115 ? -3.707 2.275 -7.816 1 90.25 115 ASP A C 1
ATOM 920 O O . ASP A 1 115 ? -4.359 1.99 -8.82 1 90.25 115 ASP A O 1
ATOM 924 N N . ALA A 1 116 ? -4.188 2.373 -6.633 1 91.62 116 ALA A N 1
ATOM 925 C CA . ALA A 1 116 ? -5.543 1.935 -6.32 1 91.62 116 ALA A CA 1
ATOM 926 C C . ALA A 1 116 ? -6.578 2.842 -6.98 1 91.62 116 ALA A C 1
ATOM 928 O O . ALA A 1 116 ? -6.406 4.062 -7.023 1 91.62 116 ALA A O 1
ATOM 929 N N . SER A 1 117 ? -7.664 2.291 -7.461 1 92 117 SER A N 1
ATOM 930 C CA . SER A 1 117 ? -8.734 3.062 -8.086 1 92 117 SER A CA 1
ATOM 931 C C . SER A 1 117 ? -9.555 3.818 -7.039 1 92 117 SER A C 1
ATOM 933 O O . SER A 1 117 ? -10.164 4.844 -7.344 1 92 117 SER A O 1
ATOM 935 N N . ASP A 1 118 ? -9.578 3.244 -5.852 1 92.94 118 ASP A N 1
ATOM 936 C CA . ASP A 1 118 ? -10.281 3.879 -4.742 1 92.94 118 ASP A CA 1
ATOM 937 C C . ASP A 1 118 ? -9.547 5.125 -4.258 1 92.94 118 ASP A C 1
ATOM 939 O O . ASP A 1 118 ? -8.32 5.113 -4.141 1 92.94 118 ASP A O 1
ATOM 943 N N . LEU A 1 119 ? -10.234 6.121 -3.914 1 89.38 119 LEU A N 1
ATOM 944 C CA . LEU A 1 119 ? -9.641 7.406 -3.555 1 89.38 119 LEU A CA 1
ATOM 945 C C . LEU A 1 119 ? -8.953 7.328 -2.199 1 89.38 119 LEU A C 1
ATOM 947 O O . LEU A 1 119 ? -8.18 8.219 -1.839 1 89.38 119 LEU A O 1
ATOM 951 N N . PHE A 1 120 ? -9.25 6.262 -1.456 1 88.31 120 PHE A N 1
ATOM 952 C CA . PHE A 1 120 ? -8.625 6.105 -0.149 1 88.31 120 PHE A CA 1
ATOM 953 C C . PHE A 1 120 ? -7.477 5.105 -0.214 1 88.31 120 PHE A C 1
ATOM 955 O O . PHE A 1 120 ? -6.875 4.777 0.81 1 88.31 120 PHE A O 1
ATOM 962 N N . GLY A 1 121 ? -7.191 4.609 -1.456 1 88.25 121 GLY A N 1
ATOM 963 C CA . GLY A 1 121 ? -6.051 3.727 -1.651 1 88.25 121 GLY A CA 1
ATOM 964 C C . GLY A 1 121 ? -6.359 2.275 -1.33 1 88.25 121 GLY A C 1
ATOM 965 O O . GLY A 1 121 ? -5.449 1.448 -1.241 1 88.25 121 GLY A O 1
ATOM 966 N N . ARG A 1 122 ? -7.676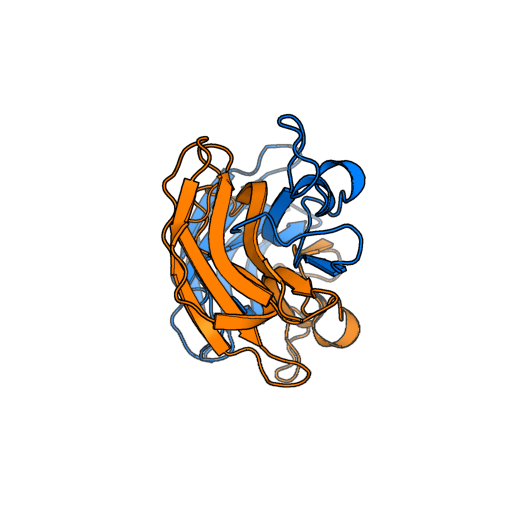 1.902 -1.156 1 91.31 122 ARG A N 1
ATOM 967 C CA . ARG A 1 122 ? -8.023 0.527 -0.811 1 91.31 122 ARG A CA 1
ATOM 968 C C . ARG A 1 122 ? -8 -0.369 -2.045 1 91.31 122 ARG A C 1
ATOM 970 O O . ARG A 1 122 ? -8.398 0.056 -3.133 1 91.31 122 ARG A O 1
ATOM 977 N N . VAL A 1 123 ? -7.52 -1.485 -1.851 1 93.56 123 VAL A N 1
ATOM 978 C CA . VAL A 1 123 ? -7.656 -2.564 -2.824 1 93.56 123 VAL A CA 1
ATOM 979 C C . VAL A 1 123 ? -8.367 -3.752 -2.18 1 93.56 123 VAL A C 1
ATOM 981 O O . VAL A 1 123 ? -8.008 -4.176 -1.078 1 93.56 123 VAL A O 1
ATOM 984 N N . VAL A 1 124 ? -9.414 -4.215 -2.84 1 94.75 124 VAL A N 1
ATOM 985 C CA . VAL A 1 124 ? -10.188 -5.348 -2.34 1 94.75 124 VAL A CA 1
ATOM 986 C C . VAL A 1 124 ? -10.078 -6.52 -3.311 1 94.75 124 VAL A C 1
ATOM 988 O O . VAL A 1 124 ? -10.484 -6.414 -4.469 1 94.75 124 VAL A O 1
ATOM 991 N N . VAL A 1 125 ? -9.562 -7.648 -2.865 1 95.62 125 VAL A N 1
ATOM 992 C CA . VAL A 1 125 ? -9.359 -8.828 -3.697 1 95.62 125 VAL A CA 1
ATOM 993 C C . VAL A 1 125 ? -10.172 -10 -3.145 1 95.62 125 VAL A C 1
ATOM 995 O O . VAL A 1 125 ? -10.008 -10.383 -1.984 1 95.62 125 VAL A O 1
ATOM 998 N N . TYR A 1 126 ? -10.984 -10.539 -3.988 1 95.44 126 TYR A N 1
ATOM 999 C CA . TYR A 1 126 ? -11.812 -11.68 -3.611 1 95.44 126 TYR A CA 1
ATOM 1000 C C . TYR A 1 126 ? -11.07 -12.992 -3.838 1 95.44 126 TYR A C 1
ATOM 1002 O O . TYR A 1 126 ? -11.195 -13.93 -3.047 1 95.44 126 TYR A O 1
ATOM 1010 N N . HIS A 1 127 ? -10.406 -13.023 -4.973 1 94.88 127 HIS A N 1
ATOM 1011 C CA . HIS A 1 127 ? -9.727 -14.25 -5.367 1 94.88 127 HIS A CA 1
ATOM 1012 C C . HIS A 1 127 ? -8.352 -13.953 -5.953 1 94.88 127 HIS A C 1
ATOM 1014 O O . HIS A 1 127 ? -8.195 -13.039 -6.758 1 94.88 127 HIS A O 1
ATOM 1020 N N . LEU A 1 128 ? -7.395 -14.742 -5.539 1 96.12 128 LEU A N 1
ATOM 1021 C CA . LEU A 1 128 ? -6.082 -14.828 -6.172 1 96.12 128 LEU A CA 1
ATOM 1022 C C . LEU A 1 128 ? -5.707 -16.281 -6.449 1 96.12 128 LEU A C 1
ATOM 1024 O O . LEU A 1 128 ? -5.656 -17.094 -5.527 1 96.12 128 LEU A O 1
ATOM 1028 N N . ARG A 1 129 ? -5.512 -16.531 -7.699 1 95.31 129 ARG A N 1
ATOM 1029 C CA . ARG A 1 129 ? -5.012 -17.859 -8.094 1 95.31 129 ARG A CA 1
ATOM 1030 C C . ARG A 1 129 ? -3.717 -17.734 -8.883 1 95.31 129 ARG A C 1
ATOM 1032 O O . ARG A 1 129 ? -3.564 -16.812 -9.695 1 95.31 129 ARG A O 1
ATOM 1039 N N . VAL A 1 130 ? -2.846 -18.625 -8.594 1 96.75 130 VAL A N 1
ATOM 1040 C CA . VAL A 1 130 ? -1.616 -18.781 -9.367 1 96.75 130 VAL A CA 1
ATOM 1041 C C . VAL A 1 130 ? -1.632 -20.125 -10.102 1 96.75 130 VAL A C 1
ATOM 1043 O O . VAL A 1 130 ? -1.57 -21.188 -9.477 1 96.75 130 VAL A O 1
ATOM 1046 N N . LEU A 1 131 ? -1.673 -20 -11.422 1 96.44 131 LEU A N 1
ATOM 1047 C CA . LEU A 1 131 ? -1.806 -21.234 -12.195 1 96.44 131 LEU A CA 1
ATOM 1048 C C . LEU A 1 131 ? -0.47 -21.625 -12.82 1 96.44 131 LEU A C 1
ATOM 1050 O O . LEU A 1 131 ? 0.319 -20.766 -13.211 1 96.44 131 LEU A O 1
ATOM 1054 N N . GLY A 1 132 ? -0.201 -22.859 -12.906 1 96.94 132 GLY A N 1
ATOM 1055 C CA . GLY A 1 132 ? 1.015 -23.391 -13.5 1 96.94 132 GLY A CA 1
ATOM 1056 C C . GLY A 1 132 ? 1.204 -24.875 -13.227 1 96.94 132 GLY A C 1
ATOM 1057 O O . GLY A 1 132 ? 0.231 -25.625 -13.148 1 96.94 132 GLY A O 1
ATOM 1058 N N . GLU A 1 133 ? 2.445 -25.25 -13.25 1 96.12 133 GLU A N 1
ATOM 1059 C CA . GLU A 1 133 ? 2.795 -26.641 -13.031 1 96.12 133 GLU A CA 1
ATOM 1060 C C . GLU A 1 133 ? 3.795 -26.797 -11.891 1 96.12 133 GLU A C 1
ATOM 1062 O O . GLU A 1 133 ? 4.715 -25.984 -11.758 1 96.12 133 GLU A O 1
ATOM 1067 N N . LYS A 1 134 ? 3.545 -27.844 -11.031 1 94.62 134 LYS A N 1
ATOM 1068 C CA . LYS A 1 134 ? 4.535 -28.18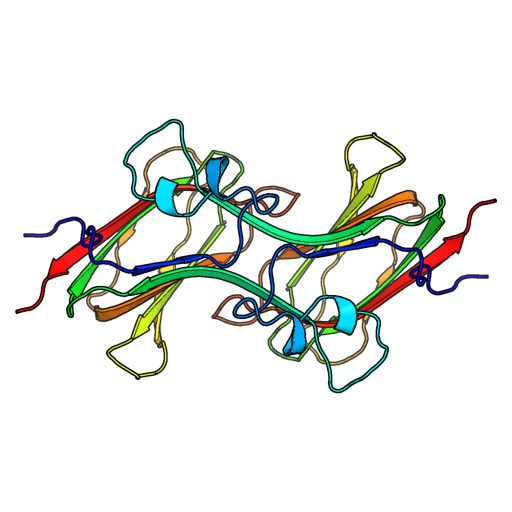8 -10.016 1 94.62 134 LYS A CA 1
ATOM 1069 C C . LYS A 1 134 ? 5.723 -28.922 -10.633 1 94.62 134 LYS A C 1
ATOM 1071 O O . LYS A 1 134 ? 5.547 -29.781 -11.508 1 94.62 134 LYS A O 1
ATOM 1076 N N . LEU A 1 135 ? 6.848 -28.453 -10.227 1 92.25 135 LEU A N 1
ATOM 1077 C CA . LEU A 1 135 ? 8.039 -29.109 -10.758 1 92.25 135 LEU A CA 1
ATOM 1078 C C . LEU A 1 135 ? 8.539 -30.188 -9.812 1 92.25 135 LEU A C 1
ATOM 1080 O O . LEU A 1 135 ? 8.352 -30.094 -8.602 1 92.25 135 LEU A O 1
ATOM 1084 N N . ALA A 1 136 ? 8.953 -31.453 -10.391 1 77.81 136 ALA A N 1
ATOM 1085 C CA . ALA A 1 136 ? 9.398 -32.656 -9.68 1 77.81 136 ALA A CA 1
ATOM 1086 C C . ALA A 1 136 ? 10.594 -32.344 -8.781 1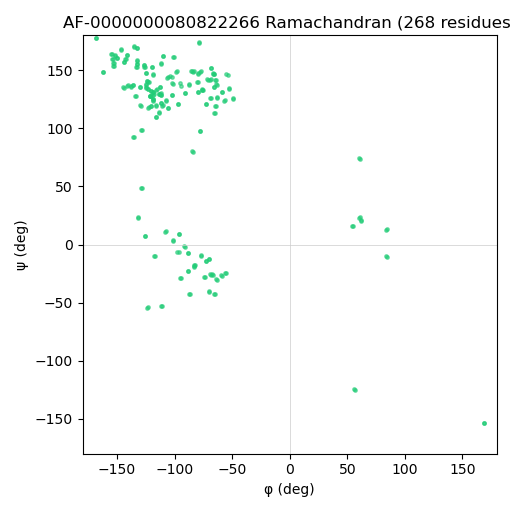 77.81 136 ALA A C 1
ATOM 1088 O O . ALA A 1 136 ? 11.391 -31.453 -9.078 1 77.81 136 ALA A O 1
ATOM 1089 N N . MET B 1 1 ? -0.397 -30.688 -16.25 1 76.88 1 MET B N 1
ATOM 1090 C CA . MET B 1 1 ? -1.629 -29.922 -16.453 1 76.88 1 MET B CA 1
ATOM 1091 C C . MET B 1 1 ? -1.631 -28.656 -15.617 1 76.88 1 MET B C 1
ATOM 1093 O O . MET B 1 1 ? -1.115 -28.641 -14.5 1 76.88 1 MET B O 1
ATOM 1097 N N . THR B 1 2 ? -2.004 -27.5 -16.25 1 89 2 THR B N 1
ATOM 1098 C CA . THR B 1 2 ? -2.033 -26.219 -15.57 1 89 2 THR B CA 1
ATOM 1099 C C . THR B 1 2 ? -3.092 -26.203 -14.469 1 89 2 THR B C 1
ATOM 1101 O O . THR B 1 2 ? -4.25 -26.562 -14.711 1 89 2 THR B O 1
ATOM 1104 N N . HIS B 1 3 ? -2.684 -26.125 -13.281 1 90.56 3 HIS B N 1
ATOM 1105 C CA . HIS B 1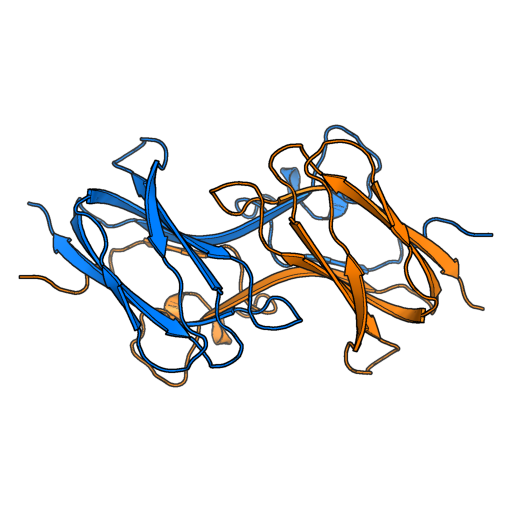 3 ? -3.602 -26.062 -12.148 1 90.56 3 HIS B CA 1
ATOM 1106 C C . HIS B 1 3 ? -3.207 -24.953 -11.188 1 90.56 3 HIS B C 1
ATOM 1108 O O . HIS B 1 3 ? -2.188 -24.281 -11.383 1 90.56 3 HIS B O 1
ATOM 1114 N N . ASN B 1 4 ? -4.129 -24.688 -10.242 1 94.19 4 ASN B N 1
ATOM 1115 C CA . ASN B 1 4 ? -3.814 -23.734 -9.18 1 94.19 4 ASN B CA 1
ATOM 1116 C C . ASN B 1 4 ? -2.658 -24.219 -8.312 1 94.19 4 ASN B C 1
ATOM 1118 O O . ASN B 1 4 ? -2.707 -25.328 -7.777 1 94.19 4 ASN B O 1
ATOM 1122 N N . LEU B 1 5 ? -1.677 -23.406 -8.172 1 94.31 5 LEU B N 1
ATOM 1123 C CA . LEU B 1 5 ? -0.431 -23.812 -7.531 1 94.31 5 LEU B CA 1
ATOM 1124 C C . LEU B 1 5 ? -0.5 -23.594 -6.023 1 94.31 5 LEU B C 1
ATOM 1126 O O . LEU B 1 5 ? 0.311 -24.125 -5.273 1 94.31 5 LEU B O 1
ATOM 1130 N N . VAL B 1 6 ? -1.388 -22.688 -5.586 1 94.25 6 VAL B N 1
ATOM 1131 C CA . VAL B 1 6 ? -1.53 -22.469 -4.148 1 94.25 6 VAL B CA 1
ATOM 1132 C C . VAL B 1 6 ? -2.156 -23.688 -3.494 1 94.25 6 VAL B C 1
ATOM 1134 O O . VAL B 1 6 ? -3.203 -24.172 -3.936 1 94.25 6 VAL B O 1
ATOM 1137 N N . CYS B 1 7 ? -1.495 -24.203 -2.502 1 91.81 7 CYS B N 1
ATOM 1138 C CA . CYS B 1 7 ? -1.939 -25.375 -1.748 1 91.81 7 CYS B CA 1
ATOM 1139 C C . CYS B 1 7 ? -1.765 -25.156 -0.25 1 91.81 7 CYS B C 1
ATOM 1141 O O . CYS B 1 7 ? -1.228 -24.125 0.173 1 91.81 7 CYS B O 1
ATOM 1143 N N . PRO B 1 8 ? -2.301 -26.047 0.566 1 87.69 8 PRO B N 1
ATOM 1144 C CA . PRO B 1 8 ? -2.258 -25.844 2.016 1 87.69 8 PRO B CA 1
ATOM 1145 C C . PRO B 1 8 ? -0.838 -25.641 2.543 1 87.69 8 PRO B C 1
ATOM 1147 O O . PRO B 1 8 ? -0.645 -25 3.58 1 87.69 8 PRO B O 1
ATOM 1150 N N . GLN B 1 9 ? 0.259 -26.156 1.822 1 91.25 9 GLN B N 1
ATOM 1151 C CA . GLN B 1 9 ? 1.643 -26.047 2.273 1 91.25 9 GLN B CA 1
ATOM 1152 C C . GLN B 1 9 ? 2.277 -24.75 1.789 1 91.25 9 GLN B C 1
ATOM 1154 O O . GLN B 1 9 ? 3.408 -24.438 2.158 1 91.25 9 GLN B O 1
ATOM 1159 N N . THR B 1 10 ? 1.526 -24.062 0.939 1 94.31 10 THR B N 1
ATOM 1160 C CA . THR B 1 10 ? 2.031 -22.781 0.488 1 94.31 10 THR B CA 1
ATOM 1161 C C . THR B 1 10 ? 1.94 -21.734 1.604 1 94.31 10 THR B C 1
ATOM 1163 O O . THR B 1 10 ? 0.857 -21.484 2.137 1 94.31 10 THR B O 1
ATOM 1166 N N . ALA B 1 11 ? 3.086 -21.156 1.997 1 94.38 11 ALA B N 1
ATOM 1167 C CA . ALA B 1 11 ? 3.078 -20.062 2.969 1 94.38 11 ALA B CA 1
ATOM 1168 C C . ALA B 1 11 ? 2.705 -18.75 2.307 1 94.38 11 ALA B C 1
ATOM 1170 O O . ALA B 1 11 ? 3.207 -18.422 1.228 1 94.38 11 ALA B O 1
ATOM 1171 N N . SER B 1 12 ? 1.767 -18.016 2.898 1 94.56 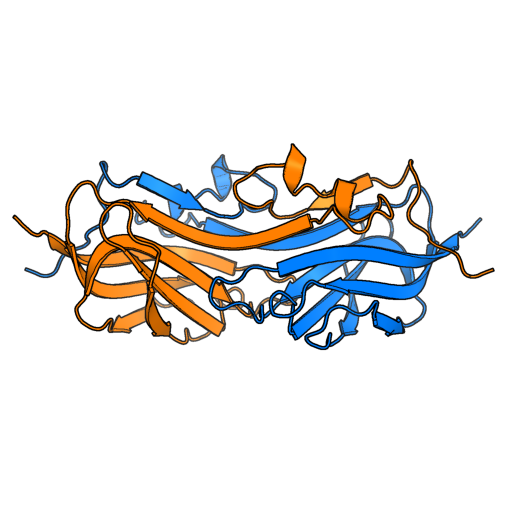12 SER B N 1
ATOM 1172 C CA . SER B 1 12 ? 1.367 -16.719 2.367 1 94.56 12 SER B CA 1
ATOM 1173 C C . SER B 1 12 ? 1.516 -15.625 3.416 1 94.56 12 SER B C 1
ATOM 1175 O O . SER B 1 12 ? 1.294 -15.859 4.605 1 94.56 12 SER B O 1
ATOM 1177 N N . ARG B 1 13 ? 1.97 -14.492 2.979 1 92.56 13 ARG B N 1
ATOM 1178 C CA . ARG B 1 13 ? 2.039 -13.273 3.773 1 92.56 13 ARG B CA 1
ATOM 1179 C C . ARG B 1 13 ? 1.491 -12.078 2.996 1 92.56 13 ARG B C 1
ATOM 1181 O O . ARG B 1 13 ? 1.474 -12.094 1.763 1 92.56 13 ARG B O 1
ATOM 1188 N N . VAL B 1 14 ? 0.985 -11.094 3.73 1 92.75 14 VAL B N 1
ATOM 1189 C CA . VAL B 1 14 ? 0.519 -9.8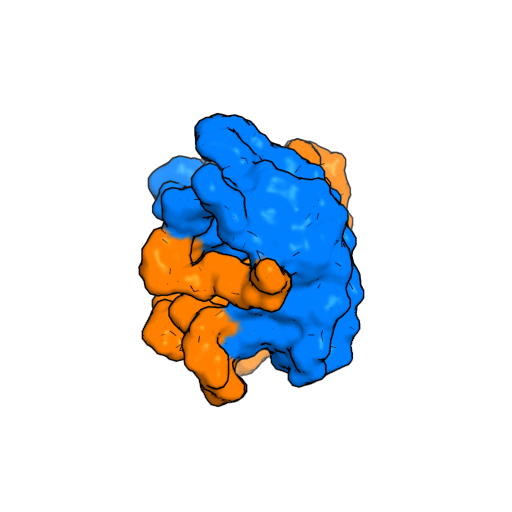67 3.086 1 92.75 14 VAL B CA 1
ATOM 1190 C C . VAL B 1 14 ? 1.076 -8.648 3.822 1 92.75 14 VAL B C 1
ATOM 1192 O O . VAL B 1 14 ? 1.383 -8.727 5.016 1 92.75 14 VAL B O 1
ATOM 1195 N N . SER B 1 15 ? 1.177 -7.527 3.076 1 88.5 15 SER B N 1
ATOM 1196 C CA . SER B 1 15 ? 1.762 -6.305 3.623 1 88.5 15 SER B CA 1
ATOM 1197 C C . SER B 1 15 ? 0.85 -5.676 4.672 1 88.5 15 SER B C 1
ATOM 1199 O O . SER B 1 15 ? 1.327 -5.082 5.641 1 88.5 15 SER B O 1
ATOM 1201 N N . SER B 1 16 ? -0.489 -5.688 4.414 1 87.19 16 SER B N 1
ATOM 1202 C CA . SER B 1 16 ? -1.446 -5.039 5.305 1 87.19 16 SER B CA 1
ATOM 1203 C C . SER B 1 16 ? -2.818 -5.699 5.219 1 87.19 16 SER B C 1
ATOM 1205 O O . SER B 1 16 ? -3.092 -6.457 4.285 1 87.19 16 SER B O 1
ATOM 1207 N N . VAL B 1 17 ? -3.51 -5.508 6.258 1 89.5 17 VAL B N 1
ATOM 1208 C CA . VAL B 1 17 ? -4.91 -5.906 6.332 1 89.5 17 VAL B CA 1
ATOM 1209 C C . VAL B 1 17 ? -5.75 -4.738 6.848 1 89.5 17 VAL B C 1
ATOM 1211 O O . VAL B 1 17 ? -5.336 -4.023 7.766 1 89.5 17 VAL B O 1
ATOM 1214 N N . LEU B 1 18 ? -6.867 -4.555 6.172 1 87.69 18 LEU B N 1
ATOM 1215 C CA . LEU B 1 18 ? -7.742 -3.451 6.559 1 87.69 18 LEU B CA 1
ATOM 1216 C C . LEU B 1 18 ? -7.996 -3.461 8.062 1 87.69 18 LEU B C 1
ATOM 1218 O O . LEU B 1 18 ? -8.422 -4.477 8.617 1 87.69 18 LEU B O 1
ATOM 1222 N N . ASN B 1 19 ? -7.68 -2.277 8.648 1 82.56 19 ASN B N 1
ATOM 1223 C CA . ASN B 1 19 ? -7.918 -2.057 10.07 1 82.56 19 ASN B CA 1
ATOM 1224 C C . ASN B 1 19 ? -7.254 -3.135 10.922 1 82.56 19 ASN B C 1
ATOM 1226 O O . ASN B 1 19 ? -7.691 -3.406 12.039 1 82.56 19 ASN B O 1
ATOM 1230 N N . ARG B 1 20 ? -6.367 -3.863 10.406 1 82.62 20 ARG B N 1
ATOM 1231 C CA . ARG B 1 20 ? -5.684 -4.977 11.055 1 82.62 20 ARG B CA 1
ATOM 1232 C C . ARG B 1 20 ? -6.676 -6.07 11.445 1 82.62 20 ARG B C 1
ATOM 1234 O O . ARG B 1 20 ? -6.453 -6.797 12.414 1 82.62 20 ARG B O 1
ATOM 1241 N N . ASP B 1 21 ? -7.84 -6.086 10.812 1 91.31 21 ASP B N 1
ATOM 1242 C CA . ASP B 1 21 ? -8.859 -7.102 11.055 1 91.31 21 ASP B CA 1
ATOM 1243 C C . ASP B 1 21 ? -8.602 -8.344 10.211 1 91.31 21 ASP B C 1
ATOM 1245 O O . ASP B 1 21 ? -9.289 -8.578 9.211 1 91.31 21 ASP B O 1
ATOM 1249 N N . THR B 1 22 ? -7.699 -9.172 10.664 1 91.88 22 THR B N 1
ATOM 1250 C CA . THR B 1 22 ? -7.285 -10.375 9.938 1 91.88 22 THR B CA 1
ATOM 1251 C C . THR B 1 22 ? -8.445 -11.352 9.812 1 91.88 22 THR B C 1
ATOM 1253 O O . THR B 1 22 ? -8.555 -12.062 8.805 1 91.88 22 THR B O 1
ATOM 1256 N N . ARG B 1 23 ? -9.344 -11.328 10.797 1 92.69 23 ARG B N 1
ATOM 1257 C CA . ARG B 1 23 ? -10.469 -12.258 10.773 1 92.69 23 ARG B CA 1
ATOM 1258 C C . ARG B 1 23 ? -11.398 -11.969 9.594 1 92.69 23 ARG B C 1
ATOM 1260 O O . ARG B 1 23 ? -11.789 -12.875 8.867 1 92.69 23 ARG B O 1
ATOM 1267 N N . GLN B 1 24 ? -11.68 -10.688 9.336 1 91.06 24 GLN B N 1
ATOM 1268 C CA . GLN B 1 24 ? -12.68 -10.336 8.328 1 91.06 24 GLN B CA 1
ATOM 1269 C C . GLN B 1 24 ? -12.023 -10.07 6.977 1 91.06 24 GLN B C 1
ATOM 1271 O O . GLN B 1 24 ? -12.633 -10.312 5.93 1 91.06 24 GLN B O 1
ATOM 1276 N N . PHE B 1 25 ? -10.773 -9.617 6.992 1 93.38 25 PHE B N 1
ATOM 1277 C CA . PHE B 1 25 ? -10.195 -9.148 5.738 1 93.38 25 PHE B CA 1
ATOM 1278 C C . PHE B 1 25 ? -8.812 -9.75 5.523 1 93.38 25 PHE B C 1
ATOM 1280 O O . PHE B 1 25 ? -7.992 -9.188 4.789 1 93.38 25 PHE B O 1
ATOM 1287 N N . GLY B 1 26 ? -8.492 -10.82 6.094 1 92.75 26 GLY B N 1
ATOM 1288 C CA . GLY B 1 26 ? -7.16 -11.398 6.102 1 92.75 26 GLY B CA 1
ATOM 1289 C C . GLY B 1 26 ? -6.828 -12.133 4.816 1 92.75 26 GLY B C 1
ATOM 1290 O O . GLY B 1 26 ? -7.703 -12.375 3.982 1 92.75 26 GLY B O 1
ATOM 1291 N N . LYS B 1 27 ? -5.582 -12.586 4.695 1 91.62 27 LYS B N 1
ATOM 1292 C CA . LYS B 1 27 ? -5.008 -13.18 3.492 1 91.62 27 LYS B CA 1
ATOM 1293 C C . LYS B 1 27 ? -5.66 -14.523 3.18 1 91.62 27 LYS B C 1
ATOM 1295 O O . LYS B 1 27 ? -5.656 -14.969 2.029 1 91.62 27 LYS B O 1
ATOM 1300 N N . LYS B 1 28 ? -6.172 -15.156 4.211 1 93.5 28 LYS B N 1
ATOM 1301 C CA . LYS B 1 28 ? -6.781 -16.453 3.949 1 93.5 28 LYS B CA 1
ATOM 1302 C C . LYS B 1 28 ? -7.926 -16.344 2.949 1 93.5 28 LYS B C 1
ATOM 1304 O O . LYS B 1 28 ? -8.219 -17.281 2.213 1 93.5 28 LYS B O 1
ATOM 1309 N N . HIS B 1 29 ? -8.562 -15.164 2.873 1 93.5 29 HIS B N 1
ATOM 1310 C CA . HIS B 1 29 ? -9.742 -14.969 2.033 1 93.5 29 HIS B CA 1
ATOM 1311 C C . HIS B 1 29 ? -9.352 -14.82 0.566 1 93.5 29 HIS B C 1
ATOM 1313 O O . HIS B 1 29 ? -10.211 -14.898 -0.318 1 93.5 29 HIS B O 1
ATOM 1319 N N . LEU B 1 30 ? -8.055 -14.711 0.327 1 92.94 30 LEU B N 1
ATOM 1320 C CA . LEU B 1 30 ? -7.559 -14.695 -1.043 1 92.94 30 LEU B CA 1
ATOM 1321 C C . LEU B 1 30 ? -7.73 -16.062 -1.692 1 92.94 30 LEU B C 1
ATOM 1323 O O . LEU B 1 30 ? -7.812 -16.172 -2.918 1 92.94 30 LEU B O 1
ATOM 1327 N N . PHE B 1 31 ? -7.762 -17.094 -0.864 1 93.69 31 PHE B N 1
ATOM 1328 C CA . PHE B 1 31 ? -7.582 -18.422 -1.413 1 93.69 31 PHE B CA 1
ATOM 1329 C C . PHE B 1 31 ? -8.734 -19.344 -1.014 1 93.69 31 PHE B C 1
ATOM 1331 O O . PHE B 1 31 ? -8.711 -20.547 -1.284 1 93.69 31 PHE B O 1
ATOM 1338 N N . ASP B 1 32 ? -9.773 -18.844 -0.39 1 91.31 32 ASP B N 1
ATOM 1339 C CA . ASP B 1 32 ? -10.789 -19.703 0.203 1 91.31 32 ASP B CA 1
ATOM 1340 C C . ASP B 1 32 ? -11.914 -20 -0.789 1 91.31 32 ASP B C 1
ATOM 1342 O O . ASP B 1 32 ? -12.867 -20.719 -0.47 1 91.31 32 ASP B O 1
ATOM 1346 N N . GLN B 1 33 ? -11.852 -19.438 -1.967 1 86.5 33 GLN B N 1
ATOM 1347 C CA . GLN B 1 33 ? -12.789 -19.656 -3.064 1 86.5 33 GLN B CA 1
ATOM 1348 C C . GLN B 1 33 ? -14.203 -19.234 -2.668 1 86.5 33 GLN B C 1
ATOM 1350 O O . GLN B 1 33 ? -15.18 -19.812 -3.145 1 86.5 33 GLN B O 1
ATOM 1355 N N . ARG B 1 34 ? -14.305 -18.375 -1.742 1 88.69 34 ARG B N 1
ATOM 1356 C CA . ARG B 1 34 ? -15.602 -17.844 -1.323 1 88.69 34 ARG B CA 1
ATOM 1357 C C . ARG B 1 34 ? -15.828 -16.453 -1.894 1 88.69 34 ARG B C 1
ATOM 1359 O O . ARG B 1 34 ? -14.93 -15.602 -1.857 1 88.69 34 ARG B O 1
ATOM 1366 N N . GLU B 1 35 ? -17 -16.234 -2.312 1 86.12 35 GLU B N 1
ATOM 1367 C CA . GLU B 1 35 ? -17.328 -14.984 -2.992 1 86.12 35 GLU B CA 1
ATOM 1368 C C . GLU B 1 35 ? -17.625 -13.867 -1.988 1 86.12 35 GLU B C 1
ATOM 1370 O O . GLU B 1 35 ? -17.562 -12.688 -2.332 1 86.12 35 GLU B O 1
ATOM 1375 N N . GLU B 1 36 ? -17.891 -14.273 -0.758 1 88.88 36 GLU B N 1
ATOM 1376 C CA . GLU B 1 36 ? -18.375 -13.289 0.217 1 88.88 36 GLU B CA 1
ATOM 1377 C C . GLU B 1 36 ? -17.219 -12.789 1.089 1 88.88 36 GLU B C 1
ATOM 1379 O O . GLU B 1 36 ? -17.422 -11.914 1.938 1 88.88 36 GLU B O 1
ATOM 1384 N N . THR B 1 37 ? -16.047 -13.375 0.941 1 91.69 37 THR B N 1
ATOM 1385 C CA . THR B 1 37 ? -14.891 -12.953 1.725 1 91.69 37 THR B CA 1
ATOM 1386 C C . THR B 1 37 ? -13.844 -12.289 0.832 1 91.69 37 THR B C 1
ATOM 1388 O O . THR B 1 37 ? -13.867 -12.461 -0.39 1 91.69 37 THR B O 1
ATOM 1391 N N . CYS B 1 38 ? -13.062 -11.484 1.402 1 94.19 38 CYS B N 1
ATOM 1392 C CA . CYS B 1 38 ? -12.062 -10.773 0.625 1 94.19 38 CYS B CA 1
ATOM 1393 C C . CYS B 1 38 ? -10.859 -10.414 1.487 1 94.19 38 CYS B C 1
ATOM 1395 O O . CYS B 1 38 ? -10.961 -10.367 2.715 1 94.19 38 CYS B O 1
ATOM 1397 N N . TRP B 1 39 ? -9.727 -10.281 0.822 1 95.12 39 TRP B N 1
ATOM 1398 C CA . TRP B 1 39 ? -8.609 -9.539 1.41 1 95.12 39 TRP B CA 1
ATOM 1399 C C . TRP B 1 39 ? -8.672 -8.07 1.024 1 95.12 39 TRP B C 1
ATOM 1401 O O . TRP B 1 39 ? -8.922 -7.734 -0.136 1 95.12 39 TRP B O 1
ATOM 1411 N N . THR B 1 40 ? -8.555 -7.164 1.988 1 89.25 40 THR B N 1
ATOM 1412 C CA . THR B 1 40 ? -8.516 -5.723 1.749 1 89.25 40 THR B CA 1
ATOM 1413 C C . THR B 1 40 ? -7.223 -5.121 2.285 1 89.25 40 THR B C 1
ATOM 1415 O O . THR B 1 40 ? -6.793 -5.445 3.395 1 89.25 40 THR B O 1
ATOM 1418 N N . SER B 1 41 ? -6.52 -4.332 1.342 1 87.75 41 SER B N 1
ATOM 1419 C CA . SER B 1 41 ? -5.27 -3.67 1.699 1 87.75 41 SER B CA 1
ATOM 1420 C C . SER B 1 41 ? -5.324 -2.178 1.388 1 87.75 41 SER B C 1
ATOM 1422 O O . SER B 1 41 ? -6.129 -1.741 0.56 1 87.75 41 SER B O 1
ATOM 1424 N N . ASP B 1 42 ? -4.512 -1.422 2.117 1 84.19 42 ASP B N 1
ATOM 1425 C CA . ASP B 1 42 ? -4.355 0.015 1.915 1 84.19 42 ASP B CA 1
ATOM 1426 C C . ASP B 1 42 ? -2.988 0.491 2.395 1 84.19 42 ASP B C 1
ATOM 1428 O O . ASP B 1 42 ? -2.217 -0.287 2.959 1 84.19 42 ASP B O 1
ATOM 1432 N N . GLN B 1 43 ? -2.539 1.638 1.929 1 84.56 43 GLN B N 1
ATOM 1433 C CA . GLN B 1 43 ? -1.27 2.242 2.318 1 84.56 43 GLN B CA 1
ATOM 1434 C C . GLN B 1 43 ? -1.461 3.695 2.746 1 84.56 43 GLN B C 1
ATOM 1436 O O . GLN B 1 43 ? -1.686 4.57 1.906 1 84.56 43 GLN B O 1
ATOM 1441 N N . TRP B 1 44 ? -1.541 3.953 4.066 1 91.25 44 TRP B N 1
ATOM 1442 C CA . TRP B 1 44 ? -1.89 5.289 4.547 1 91.25 44 TRP B CA 1
ATOM 1443 C C . TRP B 1 44 ? -1.238 5.566 5.895 1 91.25 44 TRP B C 1
ATOM 1445 O O . TRP B 1 44 ? -0.734 4.652 6.551 1 91.25 44 TRP B O 1
ATOM 1455 N N . VAL B 1 45 ? -1.153 6.863 6.223 1 93.88 45 VAL B N 1
ATOM 1456 C CA . VAL B 1 45 ? -0.885 7.395 7.559 1 93.88 45 VAL B CA 1
ATOM 1457 C C . VAL B 1 45 ? -2.129 8.102 8.094 1 93.88 45 VAL B C 1
ATOM 1459 O O . VAL B 1 45 ? -2.729 8.93 7.402 1 93.88 45 VAL B O 1
ATOM 1462 N N . LEU B 1 46 ? -2.578 7.762 9.32 1 94.94 46 LEU B N 1
ATOM 1463 C CA . LEU B 1 46 ? -3.701 8.43 9.969 1 94.94 46 LEU B CA 1
ATOM 1464 C C . LEU B 1 46 ? -3.236 9.195 11.203 1 94.94 46 LEU B C 1
ATOM 1466 O O . LEU B 1 46 ? -2.469 8.672 12.016 1 94.94 46 LEU B O 1
ATOM 1470 N N . LEU B 1 47 ? -3.617 10.43 11.273 1 95.62 47 LEU B N 1
ATOM 1471 C CA . LEU B 1 47 ? -3.326 11.289 12.414 1 95.62 47 LEU B CA 1
ATOM 1472 C C . LEU B 1 47 ? -4.617 11.766 13.078 1 95.62 47 LEU B C 1
ATOM 1474 O O . LEU B 1 47 ? -5.566 12.148 12.398 1 95.62 47 LEU B O 1
ATOM 1478 N N . GLU B 1 48 ? -4.695 11.641 14.359 1 96.19 48 GLU B N 1
ATOM 1479 C CA . GLU B 1 48 ? -5.766 12.219 15.164 1 96.19 48 GLU B CA 1
ATOM 1480 C C . GLU B 1 48 ? -5.219 13.266 16.141 1 96.19 48 GLU B C 1
ATOM 1482 O O . GLU B 1 48 ? -4.547 12.922 17.109 1 96.19 48 GLU B O 1
ATOM 1487 N N . PHE B 1 49 ? -5.543 14.492 15.844 1 95.81 49 PHE B N 1
ATOM 1488 C CA . PHE B 1 49 ? -5.074 15.586 16.688 1 95.81 49 PHE B CA 1
ATOM 1489 C C . PHE B 1 49 ? -5.93 15.711 17.938 1 95.81 49 PHE B C 1
ATOM 1491 O O . PHE B 1 49 ? -7.125 15.406 17.906 1 95.81 49 PHE B O 1
ATOM 1498 N N . PRO B 1 50 ? -5.32 16.141 19.062 1 94.44 50 PRO B N 1
ATOM 1499 C CA . PRO B 1 50 ? -6.094 16.25 20.297 1 94.44 50 PRO B CA 1
ATOM 1500 C C . PRO B 1 50 ? -7.109 17.391 20.266 1 94.44 50 PRO B C 1
ATOM 1502 O O . PRO B 1 50 ? -7.961 17.484 21.156 1 94.44 50 PRO B O 1
ATOM 1505 N N . GLN B 1 51 ? -7.023 18.328 19.266 1 94.56 51 GLN B N 1
ATOM 1506 C CA . GLN B 1 51 ? -7.961 19.422 19.031 1 94.56 51 GLN B CA 1
ATOM 1507 C C . GLN B 1 51 ? -8.094 19.719 17.531 1 94.56 51 GLN B C 1
ATOM 1509 O O . GLN B 1 51 ? -7.309 19.234 16.719 1 94.56 51 GLN B O 1
ATOM 1514 N N . ARG B 1 52 ? -9.109 20.516 17.266 1 96.19 52 ARG B N 1
ATOM 1515 C CA . ARG B 1 52 ? -9.258 20.953 15.875 1 96.19 52 ARG B CA 1
ATOM 1516 C C . ARG B 1 52 ? -8.078 21.828 15.445 1 96.19 52 ARG B C 1
ATOM 1518 O O . ARG B 1 52 ? -7.586 22.656 16.219 1 96.19 52 ARG B O 1
ATOM 1525 N N . VAL B 1 53 ? -7.668 21.641 14.219 1 96.88 53 VAL B N 1
ATOM 1526 C CA . VAL B 1 53 ? -6.562 22.406 13.656 1 96.88 53 VAL B CA 1
ATOM 1527 C C . VAL B 1 53 ? -6.953 22.938 12.281 1 96.88 53 VAL B C 1
ATOM 1529 O O . VAL B 1 53 ? -7.891 22.438 11.656 1 96.88 53 VAL B O 1
ATOM 1532 N N . ARG B 1 54 ? -6.301 23.938 11.898 1 97.25 54 ARG B N 1
ATOM 1533 C CA . ARG B 1 54 ? -6.41 24.469 10.539 1 97.25 54 ARG B CA 1
ATOM 1534 C C . ARG B 1 54 ? -5.125 24.219 9.758 1 97.25 54 ARG B C 1
ATOM 1536 O O . ARG B 1 54 ? -4.062 24.719 10.125 1 97.25 54 ARG B O 1
ATOM 1543 N N . LEU B 1 55 ? -5.23 23.5 8.664 1 96.69 55 LEU B N 1
ATOM 1544 C CA . LEU B 1 55 ? -4.078 23.062 7.887 1 96.69 55 LEU B CA 1
ATOM 1545 C C . LEU B 1 55 ? -3.539 24.203 7.031 1 96.69 55 LEU B C 1
ATOM 1547 O O . LEU B 1 55 ? -4.305 25.047 6.559 1 96.69 55 LEU B O 1
ATOM 1551 N N . SER B 1 56 ? -2.229 24.188 6.809 1 96.19 56 SER B N 1
ATOM 1552 C CA . SER B 1 56 ? -1.592 25.125 5.891 1 96.19 56 SER B CA 1
ATOM 1553 C C . SER B 1 56 ? -0.811 24.391 4.805 1 96.19 56 SER B C 1
ATOM 1555 O O . SER B 1 56 ? -0.981 24.656 3.615 1 96.19 56 SER B O 1
ATOM 1557 N N . CYS B 1 57 ? 0.074 23.516 5.203 1 95.88 57 CYS B N 1
ATOM 1558 C CA . CYS B 1 57 ? 0.833 22.75 4.223 1 95.88 57 CYS B CA 1
ATOM 1559 C C . CYS B 1 57 ? 1.314 21.438 4.824 1 95.88 57 CYS B C 1
ATOM 1561 O O . CYS B 1 57 ? 1.244 21.234 6.035 1 95.88 57 CYS B O 1
ATOM 1563 N N . LEU B 1 58 ? 1.722 20.516 3.92 1 96.56 58 LEU B N 1
ATOM 1564 C CA . LEU B 1 58 ? 2.32 19.234 4.238 1 96.56 58 LEU B CA 1
ATOM 1565 C C . LEU B 1 58 ? 3.779 19.188 3.801 1 96.56 58 LEU B C 1
ATOM 1567 O O . LEU B 1 58 ? 4.117 19.641 2.705 1 96.56 58 LEU B O 1
ATOM 1571 N N . GLN B 1 59 ? 4.594 18.672 4.664 1 96.12 59 GLN B N 1
ATOM 1572 C CA . GLN B 1 59 ? 5.984 18.469 4.281 1 96.12 59 GLN B CA 1
ATOM 1573 C C . GLN B 1 59 ? 6.363 16.984 4.375 1 96.12 59 GLN B C 1
ATOM 1575 O O . GLN B 1 59 ? 6.082 16.328 5.379 1 96.12 59 GLN B O 1
ATOM 1580 N N . LEU B 1 60 ? 6.992 16.484 3.332 1 96.38 60 LEU B N 1
ATOM 1581 C CA . LEU B 1 60 ? 7.41 15.094 3.254 1 96.38 60 LEU B CA 1
ATOM 1582 C C . LEU B 1 60 ? 8.828 14.984 2.701 1 96.38 60 LEU B C 1
ATOM 1584 O O . LEU B 1 60 ? 9.188 15.695 1.764 1 96.38 60 LEU B O 1
ATOM 1588 N N . GLN B 1 61 ? 9.562 14.148 3.303 1 96.31 61 GLN B N 1
ATOM 1589 C CA . GLN B 1 61 ? 10.867 13.758 2.764 1 96.31 61 GLN B CA 1
ATOM 1590 C C . GLN B 1 61 ? 10.922 12.25 2.512 1 96.31 61 GLN B C 1
ATOM 1592 O O . GLN B 1 61 ? 10.805 11.453 3.443 1 96.31 61 GLN B O 1
ATOM 1597 N N . PHE B 1 62 ? 11.133 11.922 1.243 1 96.44 62 PHE B N 1
ATOM 1598 C CA . PHE B 1 62 ? 11.266 10.523 0.838 1 96.44 62 PHE B CA 1
ATOM 1599 C C . PHE B 1 62 ? 12.727 10.156 0.637 1 96.44 62 PHE B C 1
ATOM 1601 O O . PHE B 1 62 ? 13.602 11.023 0.637 1 96.44 62 PHE B O 1
ATOM 1608 N N . GLN B 1 63 ? 12.969 8.844 0.658 1 94.62 63 GLN B N 1
ATOM 1609 C CA . GLN B 1 63 ? 14.203 8.367 0.052 1 94.62 63 GLN B CA 1
ATOM 1610 C C . GLN B 1 63 ? 14.109 8.367 -1.472 1 94.62 63 GLN B C 1
ATOM 1612 O O . GLN B 1 63 ? 13.125 7.895 -2.037 1 94.62 63 GLN B O 1
ATOM 1617 N N . GLY B 1 64 ? 15.164 8.914 -2.096 1 95.19 64 GLY B N 1
ATOM 1618 C CA . GLY B 1 64 ? 15.18 8.859 -3.549 1 95.19 64 GLY B CA 1
ATOM 1619 C C . GLY B 1 64 ? 14.984 7.453 -4.09 1 95.19 64 GLY B C 1
ATOM 1620 O O . GLY B 1 64 ? 15.602 6.504 -3.602 1 95.19 64 GLY B O 1
ATOM 1621 N N . GLY B 1 65 ? 14.078 7.355 -5.117 1 95.19 65 GLY B N 1
ATOM 1622 C CA . GLY B 1 65 ? 13.781 6.059 -5.699 1 95.19 65 GLY B CA 1
ATOM 1623 C C . GLY B 1 65 ? 12.711 5.293 -4.934 1 95.19 65 GLY B C 1
ATOM 1624 O O . GLY B 1 65 ? 12.234 4.258 -5.398 1 95.19 65 GLY B O 1
ATOM 1625 N N . PHE B 1 66 ? 12.344 5.77 -3.762 1 95.12 66 PHE B N 1
ATOM 1626 C CA . PHE B 1 66 ? 11.352 5.117 -2.92 1 95.12 66 PHE B CA 1
ATOM 1627 C C . PHE B 1 66 ? 10.273 6.105 -2.484 1 95.12 66 PHE B C 1
ATOM 1629 O O . PHE B 1 66 ? 9.922 6.172 -1.304 1 95.12 66 PHE B O 1
ATOM 1636 N N . CYS B 1 67 ? 9.742 6.852 -3.414 1 94.5 67 CYS B N 1
ATOM 1637 C CA . CYS B 1 67 ? 8.719 7.863 -3.152 1 94.5 67 CYS B CA 1
ATOM 1638 C C . CYS B 1 67 ? 7.371 7.434 -3.713 1 94.5 67 CYS B C 1
ATOM 1640 O O . CYS B 1 67 ? 7.281 6.441 -4.438 1 94.5 67 CYS B O 1
ATOM 1642 N N . SER B 1 68 ? 6.344 8.055 -3.236 1 94.44 68 SER B N 1
ATOM 1643 C CA . SER B 1 68 ? 5.047 7.961 -3.902 1 94.44 68 SER B CA 1
ATOM 1644 C C . SER B 1 68 ? 4.898 9.031 -4.98 1 94.44 68 SER B C 1
ATOM 1646 O O . SER B 1 68 ? 5.336 10.172 -4.797 1 94.44 68 SER B O 1
ATOM 1648 N N . ARG B 1 69 ? 4.363 8.648 -6.082 1 94.06 69 ARG B N 1
ATOM 1649 C CA . ARG B 1 69 ? 4.184 9.617 -7.152 1 94.06 69 ARG B CA 1
ATOM 1650 C C . ARG B 1 69 ? 2.902 10.422 -6.953 1 94.06 69 ARG B C 1
ATOM 1652 O O . ARG B 1 69 ? 2.727 11.477 -7.559 1 94.06 69 ARG B O 1
ATOM 1659 N N . ARG B 1 70 ? 2.023 9.93 -6.176 1 94.88 70 ARG B N 1
ATOM 1660 C CA . ARG B 1 70 ? 0.787 10.633 -5.852 1 94.88 70 ARG B CA 1
ATOM 1661 C C . ARG B 1 70 ? 0.42 10.438 -4.383 1 94.88 70 ARG B C 1
ATOM 1663 O O . ARG B 1 70 ? 0.557 9.336 -3.842 1 94.88 70 ARG B O 1
ATOM 1670 N N . GLY B 1 71 ? 0.016 11.484 -3.795 1 95.62 71 GLY B N 1
ATOM 1671 C CA . GLY B 1 71 ? -0.573 11.445 -2.465 1 95.62 71 GLY B CA 1
ATOM 1672 C C . GLY B 1 71 ? -1.952 12.078 -2.406 1 95.62 71 GLY B C 1
ATOM 1673 O O . GLY B 1 71 ? -2.262 12.984 -3.186 1 95.62 71 GLY B O 1
ATOM 1674 N N . ARG B 1 72 ? -2.773 11.547 -1.547 1 96.38 72 ARG B N 1
ATOM 1675 C CA . ARG B 1 72 ? -4.102 12.102 -1.298 1 96.38 72 ARG B CA 1
ATOM 1676 C C . ARG B 1 72 ? -4.297 12.406 0.182 1 96.38 72 ARG B C 1
ATOM 1678 O O . ARG B 1 72 ? -3.885 11.633 1.044 1 96.38 72 ARG B O 1
ATOM 1685 N N . LEU B 1 73 ? -4.855 13.586 0.42 1 97.06 73 LEU B N 1
ATOM 1686 C CA . LEU B 1 73 ? -5.117 14.031 1.785 1 97.06 73 LEU B CA 1
ATOM 1687 C C . LEU B 1 73 ? -6.617 14.094 2.057 1 97.06 73 LEU B C 1
ATOM 1689 O O . LEU B 1 73 ? -7.363 14.695 1.284 1 97.06 73 LEU B O 1
ATOM 1693 N N . HIS B 1 74 ? -7.004 13.359 3.039 1 97.12 74 HIS B N 1
ATOM 1694 C CA . HIS B 1 74 ? -8.383 13.398 3.51 1 97.12 74 HIS B CA 1
ATOM 1695 C C . HIS B 1 74 ? -8.461 13.852 4.961 1 97.12 74 HIS B C 1
ATOM 1697 O O . HIS B 1 74 ? -7.527 13.617 5.738 1 97.12 74 HIS B O 1
ATOM 1703 N N . GLY B 1 75 ? -9.547 14.578 5.277 1 97.5 75 GLY B N 1
ATOM 1704 C CA . GLY B 1 75 ? -9.727 15.062 6.637 1 97.5 75 GLY B CA 1
ATOM 1705 C C . GLY B 1 75 ? -11.172 15.023 7.098 1 97.5 75 GLY B C 1
ATOM 1706 O O . GLY B 1 75 ? -12.086 14.898 6.281 1 97.5 75 GLY B O 1
ATOM 1707 N N . ALA B 1 76 ? -11.328 15.039 8.406 1 96.88 76 ALA B N 1
ATOM 1708 C CA . ALA B 1 76 ? -12.664 15.031 9 1 96.88 76 ALA B CA 1
ATOM 1709 C C . ALA B 1 76 ? -12.664 15.727 10.359 1 96.88 76 ALA B C 1
ATOM 1711 O O . ALA B 1 76 ? -11.602 15.953 10.945 1 96.88 76 ALA B O 1
ATOM 1712 N N . GLN B 1 77 ? -13.836 16.047 10.742 1 95.19 77 GLN B N 1
ATOM 1713 C CA . GLN B 1 77 ? -14.07 16.547 12.094 1 95.19 77 GLN B CA 1
ATOM 1714 C C . GLN B 1 77 ? -14.891 15.539 12.906 1 95.19 77 GLN B C 1
ATOM 1716 O O . GLN B 1 77 ? -15.938 15.078 12.461 1 95.19 77 GLN B O 1
ATOM 1721 N N . GLY B 1 78 ? -14.406 15.258 14.008 1 91.75 78 GLY B N 1
ATOM 1722 C CA . GLY B 1 78 ? -15.141 14.352 14.883 1 91.75 78 GLY B CA 1
ATOM 1723 C C . GLY B 1 78 ? -15.445 13.016 14.234 1 91.75 78 GLY B C 1
ATOM 1724 O O . GLY B 1 78 ? -14.547 12.344 13.719 1 91.75 78 GLY B O 1
ATOM 1725 N N . SER B 1 79 ? -16.719 12.688 14.234 1 90.69 79 SER B N 1
ATOM 1726 C CA . SER B 1 79 ? -17.125 11.375 13.75 1 90.69 79 SER B CA 1
ATOM 1727 C C . SER B 1 79 ? -17.562 11.438 12.289 1 90.69 79 SER B C 1
ATOM 1729 O O . SER B 1 79 ? -18.062 10.453 11.742 1 90.69 79 SER B O 1
ATOM 1731 N N . GLU B 1 80 ? -17.312 12.594 11.688 1 93.94 80 GLU B N 1
ATOM 1732 C CA . GLU B 1 80 ? -17.688 12.727 10.281 1 93.94 80 GLU B CA 1
ATOM 1733 C C . GLU B 1 80 ? -16.812 11.828 9.398 1 93.94 80 GLU B C 1
ATOM 1735 O O . GLU B 1 80 ? -15.688 11.492 9.766 1 93.94 80 GLU B O 1
ATOM 1740 N N . PRO B 1 81 ? -17.391 11.445 8.312 1 93.75 81 PRO B N 1
ATOM 1741 C CA . PRO B 1 81 ? -16.562 10.68 7.379 1 93.75 81 PRO B CA 1
ATOM 1742 C C . PRO B 1 81 ? -15.422 11.508 6.797 1 93.75 81 PRO B C 1
ATOM 1744 O O . PRO B 1 81 ? -15.547 12.727 6.652 1 93.75 81 PRO B O 1
ATOM 1747 N N . LEU B 1 82 ? -14.312 10.859 6.539 1 94.94 82 LEU B N 1
ATOM 1748 C CA . LEU B 1 82 ? -13.195 11.523 5.871 1 94.94 82 LEU B CA 1
ATOM 1749 C C . LEU B 1 82 ? -13.625 12.062 4.512 1 94.94 82 LEU B C 1
ATOM 1751 O O . LEU B 1 82 ? -14.328 11.383 3.76 1 94.94 82 LEU B O 1
ATOM 1755 N N . ALA B 1 83 ? -13.281 13.32 4.297 1 95.94 83 ALA B N 1
ATOM 1756 C CA . ALA B 1 83 ? -13.547 13.953 3.008 1 95.94 83 ALA B CA 1
ATOM 1757 C C . ALA B 1 83 ? -12.25 14.406 2.346 1 95.94 83 ALA B C 1
ATOM 1759 O O . ALA B 1 83 ? -11.273 14.734 3.031 1 95.94 83 ALA B O 1
ATOM 1760 N N . GLY B 1 84 ? -12.305 14.461 1.008 1 96.19 84 GLY B N 1
ATOM 1761 C CA . GLY B 1 84 ? -11.117 14.875 0.269 1 96.19 84 GLY B CA 1
ATOM 1762 C C . GLY B 1 84 ? -10.734 16.312 0.523 1 96.19 84 GLY B C 1
ATOM 1763 O O . GLY B 1 84 ? -11.586 17.203 0.549 1 96.19 84 GLY B O 1
ATOM 1764 N N . ILE B 1 85 ? -9.43 16.5 0.725 1 97.06 85 ILE B N 1
ATOM 1765 C CA . ILE B 1 85 ? -8.93 17.859 0.918 1 97.06 85 ILE B CA 1
ATOM 1766 C C . ILE B 1 85 ? -8.07 18.266 -0.277 1 97.06 85 ILE B C 1
ATOM 1768 O O . ILE B 1 85 ? -8.273 19.328 -0.865 1 97.06 85 ILE B O 1
ATOM 1772 N N . ALA B 1 86 ? -7.066 17.406 -0.597 1 96.69 86 ALA B N 1
ATOM 1773 C CA . ALA B 1 86 ? -6.152 17.766 -1.679 1 96.69 86 ALA B CA 1
ATOM 1774 C C . ALA B 1 86 ? -5.398 16.531 -2.182 1 96.69 86 ALA B C 1
ATOM 1776 O O . ALA B 1 86 ? -5.152 15.594 -1.421 1 96.69 86 ALA B O 1
ATOM 1777 N N . ASP B 1 87 ? -5.074 16.531 -3.479 1 96.38 87 ASP B N 1
ATOM 1778 C CA . ASP B 1 87 ? -4.066 15.633 -4.039 1 96.38 87 ASP B CA 1
ATOM 1779 C C . ASP B 1 87 ? -2.721 16.344 -4.18 1 96.38 87 ASP B C 1
ATOM 1781 O O . ASP B 1 87 ? -2.666 17.562 -4.344 1 96.38 87 ASP B O 1
ATOM 1785 N N . PHE B 1 88 ? -1.667 15.648 -4.062 1 97.12 88 PHE B N 1
ATOM 1786 C CA . PHE B 1 88 ? -0.344 16.219 -4.285 1 97.12 88 PHE B CA 1
ATOM 1787 C C . PHE B 1 88 ? 0.562 15.227 -5.004 1 97.12 88 PHE B C 1
ATOM 1789 O O . PHE B 1 88 ? 0.276 14.031 -5.031 1 97.12 88 PHE B O 1
ATOM 1796 N N . TYR B 1 89 ? 1.662 15.695 -5.57 1 97.69 89 TYR B N 1
ATOM 1797 C CA . TYR B 1 89 ? 2.498 14.906 -6.465 1 97.69 89 TYR B CA 1
ATOM 1798 C C . TYR B 1 89 ? 3.975 15.094 -6.141 1 97.69 89 TYR B C 1
ATOM 1800 O O . TYR B 1 89 ? 4.629 15.984 -6.688 1 97.69 89 TYR B O 1
ATOM 1808 N N . PRO B 1 90 ? 4.488 14.211 -5.289 1 96.38 90 PRO B N 1
ATOM 1809 C CA . PRO B 1 90 ? 5.895 14.312 -4.895 1 96.38 90 PRO B CA 1
ATOM 1810 C C . PRO B 1 90 ? 6.855 14.047 -6.051 1 96.38 90 PRO B C 1
ATOM 1812 O O . PRO B 1 90 ? 6.551 13.234 -6.93 1 96.38 90 PRO B O 1
ATOM 1815 N N . GLU B 1 91 ? 7.961 14.727 -5.992 1 96.44 91 GLU B N 1
ATOM 1816 C CA . GLU B 1 91 ? 9.078 14.414 -6.875 1 96.44 91 GLU B CA 1
ATOM 1817 C C . GLU B 1 91 ? 9.938 13.281 -6.301 1 96.44 91 GLU B C 1
ATOM 1819 O O . GLU B 1 91 ? 10.039 13.133 -5.082 1 96.44 91 GLU B O 1
ATOM 1824 N N . ASP B 1 92 ? 10.453 12.594 -7.23 1 96 92 ASP B N 1
ATOM 1825 C CA . ASP B 1 92 ? 11.359 11.539 -6.785 1 96 92 ASP B CA 1
ATOM 1826 C C . ASP B 1 92 ? 12.719 12.109 -6.395 1 96 92 ASP B C 1
ATOM 1828 O O . ASP B 1 92 ? 13.594 12.305 -7.246 1 96 92 ASP B O 1
ATOM 1832 N N . GLY B 1 93 ? 12.906 12.32 -5.191 1 93.38 93 GLY B N 1
ATOM 1833 C CA . GLY B 1 93 ? 14.125 12.891 -4.641 1 93.38 93 GLY B CA 1
ATOM 1834 C C . GLY B 1 93 ? 14.203 12.781 -3.131 1 93.38 93 GLY B C 1
ATOM 1835 O O . GLY B 1 93 ? 13.281 12.273 -2.49 1 93.38 93 GLY B O 1
ATOM 1836 N N . ASN B 1 94 ? 15.289 13.227 -2.584 1 94.69 94 ASN B N 1
ATOM 1837 C CA . ASN B 1 94 ? 15.539 13.07 -1.155 1 94.69 94 ASN B CA 1
ATOM 1838 C C . ASN B 1 94 ? 15.414 14.398 -0.419 1 94.69 94 ASN B C 1
ATOM 1840 O O . ASN B 1 94 ? 15.844 14.523 0.73 1 94.69 94 ASN B O 1
ATOM 1844 N N . SER B 1 95 ? 14.906 15.414 -1.064 1 95.56 95 SER B N 1
ATOM 1845 C CA . SER B 1 95 ? 14.719 16.703 -0.418 1 95.56 95 SER B CA 1
ATOM 1846 C C . SER B 1 95 ? 13.398 16.766 0.344 1 95.56 95 SER B C 1
ATOM 1848 O O . SER B 1 95 ? 12.445 16.062 -0.004 1 95.56 95 SER B O 1
ATOM 1850 N N . LEU B 1 96 ? 13.484 17.547 1.361 1 96.19 96 LEU B N 1
ATOM 1851 C CA . LEU B 1 96 ? 12.219 17.875 2.014 1 96.19 96 LEU B CA 1
ATOM 1852 C C . LEU B 1 96 ? 11.305 18.672 1.078 1 96.19 96 LEU B C 1
ATOM 1854 O O . LEU B 1 96 ? 11.688 19.734 0.589 1 96.19 96 LEU B O 1
ATOM 1858 N N . GLN B 1 97 ? 10.164 18.172 0.769 1 97.5 97 GLN B N 1
ATOM 1859 C CA . GLN B 1 97 ? 9.211 18.812 -0.131 1 97.5 97 GLN B CA 1
ATOM 1860 C C . GLN B 1 97 ? 8.031 19.375 0.641 1 97.5 97 GLN B C 1
ATOM 1862 O O . GLN B 1 97 ? 7.559 18.766 1.606 1 97.5 97 GLN B O 1
ATOM 1867 N N . THR B 1 98 ? 7.555 20.516 0.173 1 97.44 98 THR B N 1
ATOM 1868 C CA . THR B 1 98 ? 6.41 21.172 0.799 1 97.44 98 THR B CA 1
ATOM 1869 C C . THR B 1 98 ? 5.227 21.219 -0.161 1 97.44 98 THR B C 1
ATOM 1871 O O . THR B 1 98 ? 5.375 21.609 -1.319 1 97.44 98 THR B O 1
ATOM 1874 N N . PHE B 1 99 ? 4.066 20.875 0.307 1 97.44 99 PHE B N 1
ATOM 1875 C CA . PHE B 1 99 ? 2.85 20.859 -0.496 1 97.44 99 PHE B CA 1
ATOM 1876 C C . PHE B 1 99 ? 1.78 21.75 0.134 1 97.44 99 PHE B C 1
ATOM 1878 O O . PHE B 1 99 ? 1.316 21.469 1.243 1 97.44 99 PHE B O 1
ATOM 1885 N N . PRO B 1 100 ? 1.396 22.781 -0.605 1 96.81 100 PRO B N 1
ATOM 1886 C CA . PRO B 1 100 ? 0.305 23.594 -0.067 1 96.81 100 PRO B CA 1
ATOM 1887 C C . PRO B 1 100 ? -1.003 22.828 0.067 1 96.81 100 PRO B C 1
ATOM 1889 O O . PRO B 1 100 ? -1.317 21.984 -0.782 1 96.81 100 PRO B O 1
ATOM 1892 N N . VAL B 1 101 ? -1.656 23.031 1.145 1 96 101 VAL B N 1
ATOM 1893 C CA . VAL B 1 101 ? -2.961 22.438 1.404 1 96 101 VAL B CA 1
ATOM 1894 C C . VAL B 1 101 ? -4.012 23.531 1.565 1 96 101 VAL B C 1
ATOM 1896 O O . VAL B 1 101 ? -3.799 24.5 2.295 1 96 101 VAL B O 1
ATOM 1899 N N . PRO B 1 102 ? -5.164 23.406 0.816 1 95.88 102 PRO B N 1
ATOM 1900 C CA . PRO B 1 102 ? -6.23 24.375 1.08 1 95.88 102 PRO B CA 1
ATOM 1901 C C . PRO B 1 102 ? -6.645 24.406 2.549 1 95.88 102 PRO B C 1
ATOM 1903 O O . PRO B 1 102 ? -6.605 23.375 3.229 1 95.88 102 PRO B O 1
ATOM 1906 N N . PRO B 1 103 ? -6.996 25.594 2.916 1 92.62 103 PRO B N 1
ATOM 1907 C CA . PRO B 1 103 ? -7.418 25.672 4.316 1 92.62 103 PRO B CA 1
ATOM 1908 C C . PRO B 1 103 ? -8.57 24.734 4.641 1 92.62 103 PRO B C 1
ATOM 1910 O O . PRO B 1 103 ? -9.555 24.672 3.896 1 92.62 103 PRO B O 1
ATOM 1913 N N . ALA B 1 104 ? -8.406 23.906 5.574 1 95.81 104 ALA B N 1
ATOM 1914 C CA . ALA B 1 104 ? -9.383 22.938 6.078 1 95.81 104 ALA B CA 1
ATOM 1915 C C . ALA B 1 104 ? -9.258 22.766 7.59 1 95.81 104 ALA B C 1
ATOM 1917 O O . ALA B 1 104 ? -8.141 22.719 8.117 1 95.81 104 ALA B O 1
ATOM 1918 N N . GLU B 1 105 ? -10.383 22.766 8.211 1 96.81 105 GLU B N 1
ATOM 1919 C CA . GLU B 1 105 ? -10.391 22.5 9.648 1 96.81 105 GLU B CA 1
ATOM 1920 C C . GLU B 1 105 ? -10.711 21.031 9.938 1 96.81 105 GLU B C 1
ATOM 1922 O O . GLU B 1 105 ? -11.766 20.531 9.547 1 96.81 105 GLU B O 1
ATOM 1927 N N . VAL B 1 106 ? -9.734 20.406 10.625 1 97.5 106 VAL B N 1
ATOM 1928 C CA . VAL B 1 106 ? -9.898 18.969 10.844 1 97.5 106 VAL B CA 1
ATOM 1929 C C . VAL B 1 106 ? -9.344 18.594 12.219 1 97.5 106 VAL B C 1
ATOM 1931 O O . VAL B 1 106 ? -8.57 19.359 12.805 1 97.5 106 VAL B O 1
ATOM 1934 N N . ASP B 1 107 ? -9.805 17.469 12.781 1 97.12 107 ASP B N 1
ATOM 1935 C CA . ASP B 1 107 ? -9.102 16.859 13.906 1 97.12 107 ASP B CA 1
ATOM 1936 C C . ASP B 1 107 ? -8.602 15.461 13.547 1 97.12 107 ASP B C 1
ATOM 1938 O O . ASP B 1 107 ? -7.863 14.836 14.32 1 97.12 107 ASP B O 1
ATOM 1942 N N . ARG B 1 108 ? -9.008 14.945 12.445 1 97.12 108 ARG B N 1
ATOM 1943 C CA . ARG B 1 108 ? -8.484 13.711 11.875 1 97.12 108 ARG B CA 1
ATOM 1944 C C . ARG B 1 108 ? -7.961 13.945 10.461 1 97.12 108 ARG B C 1
ATOM 1946 O O . ARG B 1 108 ? -8.586 14.656 9.672 1 97.12 108 ARG B O 1
ATOM 1953 N N . LEU B 1 109 ? -6.77 13.406 10.195 1 96.5 109 LEU B N 1
ATOM 1954 C CA . LEU B 1 109 ? -6.121 13.57 8.898 1 96.5 109 LEU B CA 1
ATOM 1955 C C . LEU B 1 109 ? -5.562 12.242 8.398 1 96.5 109 LEU B C 1
ATOM 1957 O O . LEU B 1 109 ? -4.895 11.523 9.148 1 96.5 109 LEU B O 1
ATOM 1961 N N . ARG B 1 110 ? -5.922 11.867 7.164 1 95.88 110 ARG B N 1
ATOM 1962 C CA . ARG B 1 110 ? -5.387 10.656 6.555 1 95.88 110 ARG B CA 1
ATOM 1963 C C . ARG B 1 110 ? -4.605 10.977 5.285 1 95.88 110 ARG B C 1
ATOM 1965 O O . ARG B 1 110 ? -5.113 11.664 4.398 1 95.88 110 ARG B O 1
ATOM 1972 N N . LEU B 1 111 ? -3.373 10.516 5.254 1 96.25 111 LEU B N 1
ATOM 1973 C CA . LEU B 1 111 ? -2.512 10.625 4.082 1 96.25 111 LEU B CA 1
ATOM 1974 C C . LEU B 1 111 ? -2.377 9.273 3.385 1 96.25 111 LEU B C 1
ATOM 1976 O O . LEU B 1 111 ? -1.906 8.305 3.986 1 96.25 111 LEU B O 1
ATOM 1980 N N . THR B 1 112 ? -2.828 9.164 2.154 1 94.62 112 THR B N 1
ATOM 1981 C CA . THR B 1 112 ? -2.652 7.957 1.348 1 94.62 112 THR B CA 1
ATOM 1982 C C . THR B 1 112 ? -1.533 8.148 0.327 1 94.62 112 THR B C 1
ATOM 1984 O O . THR B 1 112 ? -1.477 9.18 -0.354 1 94.62 112 THR B O 1
ATOM 1987 N N . LEU B 1 113 ? -0.6 7.238 0.28 1 93.06 113 LEU B N 1
ATOM 1988 C CA . LEU B 1 113 ? 0.52 7.273 -0.655 1 93.06 113 LEU B CA 1
ATOM 1989 C C . LEU B 1 113 ? 0.348 6.223 -1.747 1 93.06 113 LEU B C 1
ATOM 1991 O O . LEU B 1 113 ? 0.205 5.035 -1.453 1 93.06 113 LEU B O 1
ATOM 1995 N N . GLU B 1 114 ? 0.382 6.75 -3.01 1 90.38 114 GLU B N 1
ATOM 1996 C CA . GLU B 1 114 ? 0.04 5.879 -4.133 1 90.38 114 GLU B CA 1
ATOM 1997 C C . GLU B 1 114 ? 1.143 5.879 -5.188 1 90.38 114 GLU B C 1
ATOM 1999 O O . GLU B 1 114 ? 1.877 6.859 -5.324 1 90.38 114 GLU B O 1
ATOM 2004 N N . ASP B 1 115 ? 1.184 4.75 -5.895 1 90.25 115 ASP B N 1
ATOM 2005 C CA . ASP B 1 115 ? 2.037 4.637 -7.074 1 90.25 115 ASP B CA 1
ATOM 2006 C C . ASP B 1 115 ? 3.506 4.844 -6.707 1 90.25 115 ASP B C 1
ATOM 2008 O O . ASP B 1 115 ? 4.121 5.828 -7.121 1 90.25 115 ASP B O 1
ATOM 2012 N N . ALA B 1 116 ? 4.039 3.85 -6.094 1 91.56 116 ALA B N 1
ATOM 2013 C CA . ALA B 1 116 ? 5.418 3.896 -5.609 1 91.56 116 ALA B CA 1
ATOM 2014 C C . ALA B 1 116 ? 6.406 3.893 -6.77 1 91.56 116 ALA B C 1
ATOM 2016 O O . ALA B 1 116 ? 6.211 3.184 -7.758 1 91.56 116 ALA B O 1
ATOM 2017 N N . SER B 1 117 ? 7.48 4.633 -6.68 1 92 117 SER B N 1
ATOM 2018 C CA . SER B 1 117 ? 8.516 4.68 -7.711 1 92 117 SER B CA 1
ATOM 2019 C C . SER B 1 117 ? 9.359 3.41 -7.707 1 92 117 SER B C 1
ATOM 2021 O O . SER B 1 117 ? 9.938 3.041 -8.734 1 92 117 SER B O 1
ATOM 2023 N N . ASP B 1 118 ? 9.438 2.812 -6.527 1 92.88 118 ASP B N 1
ATOM 2024 C CA . ASP B 1 118 ? 10.18 1.56 -6.391 1 92.88 118 ASP B CA 1
ATOM 2025 C C . ASP B 1 118 ? 9.43 0.405 -7.051 1 92.88 118 ASP B C 1
ATOM 2027 O O . ASP B 1 118 ? 8.211 0.295 -6.926 1 92.88 118 ASP B O 1
ATOM 2031 N N . LEU B 1 119 ? 10.117 -0.463 -7.652 1 89.38 119 LEU B N 1
ATOM 2032 C CA . LEU B 1 119 ? 9.516 -1.545 -8.43 1 89.38 119 LEU B CA 1
ATOM 2033 C C . LEU B 1 119 ? 8.883 -2.588 -7.516 1 89.38 119 LEU B C 1
ATOM 2035 O O . LEU B 1 119 ? 8.117 -3.438 -7.973 1 89.38 119 LEU B O 1
ATOM 2039 N N . PHE B 1 120 ? 9.227 -2.512 -6.254 1 88.06 120 PHE B N 1
ATOM 2040 C CA . PHE B 1 120 ? 8.664 -3.469 -5.309 1 88.06 120 PHE B CA 1
ATOM 2041 C C . PHE B 1 120 ? 7.535 -2.836 -4.508 1 88.06 120 PHE B C 1
ATOM 2043 O O . PHE B 1 120 ? 6.977 -3.467 -3.607 1 88.06 120 PHE B O 1
ATOM 2050 N N . GLY B 1 121 ? 7.219 -1.562 -4.844 1 88.19 121 GLY B N 1
ATOM 2051 C CA . GLY B 1 121 ? 6.086 -0.897 -4.223 1 88.19 121 GLY B CA 1
ATOM 2052 C C . GLY B 1 121 ? 6.426 -0.265 -2.885 1 88.19 121 GLY B C 1
ATOM 2053 O O . GLY B 1 121 ? 5.531 0.138 -2.139 1 88.19 121 GLY B O 1
ATOM 2054 N N . ARG B 1 122 ? 7.762 -0.14 -2.539 1 91.38 122 ARG B N 1
ATOM 2055 C CA . ARG B 1 122 ? 8.141 0.429 -1.25 1 91.38 122 ARG B CA 1
ATOM 2056 C C . ARG B 1 122 ? 8.086 1.953 -1.286 1 91.38 122 ARG B C 1
ATOM 2058 O O . ARG B 1 122 ? 8.438 2.568 -2.295 1 91.38 122 ARG B O 1
ATOM 2065 N N . VAL B 1 123 ? 7.621 2.471 -0.262 1 93.5 123 VAL B N 1
ATOM 2066 C CA . VAL B 1 123 ? 7.742 3.9 -0.001 1 93.5 123 VAL B CA 1
ATOM 2067 C C . VAL B 1 123 ? 8.5 4.125 1.306 1 93.5 123 VAL B C 1
ATOM 2069 O O . VAL B 1 123 ? 8.203 3.496 2.322 1 93.5 123 VAL B O 1
ATOM 2072 N N . VAL B 1 124 ? 9.531 4.949 1.237 1 94.75 124 VAL B N 1
ATOM 2073 C CA . VAL B 1 124 ? 10.344 5.254 2.41 1 94.75 124 VAL B CA 1
ATOM 2074 C C . VAL B 1 124 ? 10.219 6.734 2.756 1 94.75 124 VAL B C 1
ATOM 2076 O O . VAL B 1 124 ? 10.578 7.602 1.954 1 94.75 124 VAL B O 1
ATOM 2079 N N . VAL B 1 125 ? 9.734 7.062 3.934 1 95.56 125 VAL B N 1
ATOM 2080 C CA . VAL B 1 125 ? 9.523 8.438 4.375 1 95.56 125 VAL B CA 1
ATOM 2081 C C . VAL B 1 125 ? 10.375 8.727 5.609 1 95.56 125 VAL B C 1
ATOM 2083 O O . VAL B 1 125 ? 10.25 8.039 6.625 1 95.56 125 VAL B O 1
ATOM 2086 N N . TYR B 1 126 ? 11.18 9.742 5.488 1 95.44 126 TYR B N 1
ATOM 2087 C CA . TYR B 1 126 ? 12.039 10.148 6.594 1 95.44 126 TYR B CA 1
ATOM 2088 C C . TYR B 1 126 ? 11.312 11.109 7.523 1 95.44 126 TYR B C 1
ATOM 2090 O O . TYR B 1 126 ? 11.484 11.047 8.742 1 95.44 126 TYR B O 1
ATOM 2098 N N . HIS B 1 127 ? 10.609 12.023 6.891 1 94.94 127 HIS B N 1
ATOM 2099 C CA . HIS B 1 127 ? 9.938 13.07 7.652 1 94.94 127 HIS B CA 1
ATOM 2100 C C . HIS B 1 127 ? 8.531 13.328 7.113 1 94.94 127 HIS B C 1
ATOM 2102 O O . HIS B 1 127 ? 8.336 13.406 5.902 1 94.94 127 HIS B O 1
ATOM 2108 N N . LEU B 1 128 ? 7.605 13.453 8.023 1 96.06 128 LEU B N 1
ATOM 2109 C CA . LEU B 1 128 ? 6.273 13.984 7.758 1 96.06 128 LEU B CA 1
ATOM 2110 C C . LEU B 1 128 ? 5.918 15.078 8.758 1 96.06 128 LEU B C 1
ATOM 2112 O O . LEU B 1 128 ? 5.914 14.844 9.969 1 96.06 128 LEU B O 1
ATOM 2116 N N . ARG B 1 129 ? 5.688 16.234 8.219 1 95.38 129 ARG B N 1
ATOM 2117 C CA . ARG B 1 129 ? 5.199 17.328 9.039 1 95.38 129 ARG B CA 1
ATOM 2118 C C . ARG B 1 129 ? 3.869 17.859 8.516 1 95.38 129 ARG B C 1
ATOM 2120 O O . ARG B 1 129 ? 3.662 17.938 7.305 1 95.38 129 ARG B O 1
ATOM 2127 N N . VAL B 1 130 ? 3.01 18.156 9.453 1 96.75 130 VAL B N 1
ATOM 2128 C CA . VAL B 1 130 ? 1.753 18.828 9.156 1 96.75 130 VAL B CA 1
ATOM 2129 C C . VAL B 1 130 ? 1.764 20.234 9.773 1 96.75 130 VAL B C 1
ATOM 2131 O O . VAL B 1 130 ? 1.749 20.375 10.992 1 96.75 130 VAL B O 1
ATOM 2134 N N . LEU B 1 131 ? 1.772 21.219 8.852 1 96.5 131 LEU B N 1
ATOM 2135 C CA . LEU B 1 131 ? 1.896 22.578 9.352 1 96.5 131 LEU B CA 1
ATOM 2136 C C . LEU B 1 131 ? 0.544 23.297 9.344 1 96.5 131 LEU B C 1
ATOM 2138 O O . LEU B 1 131 ? -0.274 23.062 8.445 1 96.5 131 LEU B O 1
ATOM 2142 N N . GLY B 1 132 ? 0.286 24.109 10.281 1 97 132 GLY B N 1
ATOM 2143 C CA . GLY B 1 132 ? -0.942 24.891 10.398 1 97 132 GLY B CA 1
ATOM 2144 C C . GLY B 1 132 ? -1.095 25.562 11.742 1 97 132 GLY B C 1
ATOM 2145 O O . GLY B 1 132 ? -0.106 25.984 12.352 1 97 132 GLY B O 1
ATOM 2146 N N . GLU B 1 133 ? -2.326 25.781 12.07 1 96.19 133 GLU B N 1
ATOM 2147 C CA . GLU B 1 133 ? -2.646 26.453 13.32 1 96.19 133 GLU B CA 1
ATOM 2148 C C . GLU B 1 133 ? -3.598 25.625 14.172 1 96.19 133 GLU B C 1
ATOM 2150 O O . GLU B 1 133 ? -4.523 25 13.648 1 96.19 133 GLU B O 1
ATOM 2155 N N . LYS B 1 134 ? -3.293 25.594 15.516 1 94.69 134 LYS B N 1
ATOM 2156 C CA . LYS B 1 134 ? -4.234 24.969 16.438 1 94.69 134 LYS B CA 1
ATOM 2157 C C . LYS B 1 134 ? -5.434 25.891 16.703 1 94.69 134 LYS B C 1
ATOM 2159 O O . LYS B 1 134 ? -5.273 27.094 16.844 1 94.69 134 LYS B O 1
ATOM 2164 N N . LEU B 1 135 ? -6.531 25.25 16.625 1 92.25 135 LEU B N 1
ATOM 2165 C CA . LEU B 1 135 ? -7.734 26.047 16.875 1 92.25 135 LEU B CA 1
ATOM 2166 C C . LEU B 1 135 ? -8.18 25.938 18.328 1 92.25 135 LEU B C 1
ATOM 2168 O O . LEU B 1 135 ? -7.938 24.906 18.969 1 92.25 135 LEU B O 1
ATOM 2172 N N . ALA B 1 136 ? -8.633 27.172 18.953 1 77.62 136 ALA B N 1
ATOM 2173 C CA . ALA B 1 136 ? -9.039 27.312 20.359 1 77.62 136 ALA B CA 1
ATOM 2174 C C . ALA B 1 136 ? -10.195 26.375 20.688 1 77.62 136 ALA B C 1
ATOM 2176 O O . ALA B 1 136 ? -10.992 26.031 19.812 1 77.62 136 ALA B O 1
#

Sequence (272 aa):
MTHNLVCPQTASRVSSVLNRDTRQFGKKHLFDQREETCWTSDQWVLLEFPQRVRLSCLQLQFQGGFCSRRGRLHGAQGSEPLAGIADFYPEDGNSLQTFPVPPAEVDRLRLTLEDASDLFGRVVVYHLRVLGEKLAMTHNLVCPQTASRVSSVLNRDTRQFGKKHLFDQREETCWTSDQWVLLEFPQRVRLSCLQLQFQGGFCSRRGRLHGAQGSEPLAGIADFYPEDGNSLQTFPVPPAEVDRLRLTLEDASDLFGRVVVYHLRVLGEKLA

pLDDT: mean 93.42, std 3.86, range [76.44, 97.69]

Organism: Erinaceus europaeus (NCBI:txid9365)

Foldseek 3Di:
DDDDPDDPPDDDDDPDFVVNPCVQANPVQVPPPDPRGYHDDFAKDKAAAPAKWKFFKKKWFWAALWAFQKKWKWFAADPDDTDTWDMDGDDRHGDIDMGTTPIDIHRMMMMGGHDTSHPVNHIGIDDIDTDGGGDD/DDDDPDDPPDDDDDPDFVVNPCVQANPVQVPPPDPRGYHDDFAKDKAAAPAKWKFFKKKWFWAALWAFQKKWKWFAADPDDTDTWDMDGDDRHGDIDMGTTPIDIHRMMMMGGHDTSHPVNHIGIDDIDTDGGGDD

InterPro domains:
  IPR008979 Galactose-binding-like domain superfamily [SSF49785] (8-133)

Radius of gyration: 19.57 Å; Cα contacts (8 Å, |Δi|>4): 795; chains: 2; bounding box: 37×64×41 Å